Protein AF-A0A6J5GSZ5-F1 (afdb_monomer_lite)

Organism: NCBI:txid1723730

Sequence (211 aa):
MEPKFNPKSIPNRVTAIAVQARMRANSASHYELGLFYQAMLKRRLWSSHRDLAESFGVSRPNVSKAIALARIPSEVVNAIGGAEHISFRVGALLLDAIDQIGEALFIRRAREAVRVGFTAVDDILEFVVFDRIPQHAPNKIQVHLARDKKSLRVDIPDLDDLLPHLPRVEAFISTAFVMFKSALAADIAAAAVKAQRRLGTKTSGQKERTR

Structure (mmCIF, N/CA/C/O backbone):
data_AF-A0A6J5GSZ5-F1
#
_entry.id   AF-A0A6J5GSZ5-F1
#
loop_
_atom_site.group_PDB
_atom_site.id
_atom_site.type_symbol
_atom_site.label_atom_id
_atom_site.label_alt_id
_atom_site.label_comp_id
_atom_site.label_asym_id
_atom_site.label_entity_id
_atom_site.label_seq_id
_atom_site.pdbx_PDB_ins_code
_atom_site.Cartn_x
_atom_site.Cartn_y
_atom_site.Cartn_z
_atom_site.occupancy
_atom_site.B_iso_or_equiv
_atom_site.auth_seq_id
_atom_site.auth_comp_id
_atom_site.auth_asym_id
_atom_site.auth_atom_id
_atom_site.pdbx_PDB_model_num
ATOM 1 N N . MET A 1 1 ? -11.641 0.920 -2.193 1.00 55.78 1 MET A N 1
ATOM 2 C CA . MET A 1 1 ? -12.222 -0.182 -1.400 1.00 55.78 1 MET A CA 1
ATOM 3 C C . MET A 1 1 ? -13.200 0.434 -0.410 1.00 55.78 1 MET A C 1
ATOM 5 O O . MET A 1 1 ? -12.789 1.329 0.321 1.00 55.78 1 MET A O 1
ATOM 9 N N . GLU A 1 2 ? -14.480 0.063 -0.431 1.00 59.03 2 GLU A N 1
ATOM 10 C CA . GLU A 1 2 ? -15.419 0.553 0.589 1.00 59.03 2 GLU A CA 1
ATOM 11 C C . GLU A 1 2 ? -15.191 -0.185 1.918 1.00 59.03 2 GLU A C 1
ATOM 13 O O . GLU A 1 2 ? -14.893 -1.383 1.909 1.00 59.03 2 GLU A O 1
ATOM 18 N N . PRO A 1 3 ? -15.298 0.496 3.073 1.00 67.06 3 PRO A N 1
ATOM 19 C CA . PRO A 1 3 ? -15.153 -0.156 4.366 1.00 67.06 3 PRO A CA 1
ATOM 20 C C . PRO A 1 3 ? -16.223 -1.242 4.542 1.00 67.06 3 PRO A C 1
ATOM 22 O O . PRO A 1 3 ? -17.410 -0.992 4.346 1.00 67.06 3 PRO A O 1
ATOM 25 N N . LYS A 1 4 ? -15.823 -2.435 5.010 1.00 77.31 4 LYS A N 1
ATOM 26 C CA . LYS A 1 4 ? -16.715 -3.581 5.316 1.00 77.31 4 LYS A CA 1
ATOM 27 C C . LYS A 1 4 ? -17.707 -3.327 6.470 1.00 77.31 4 LYS A C 1
ATOM 29 O O . LYS A 1 4 ? -18.312 -4.255 7.007 1.00 77.31 4 LYS A O 1
ATOM 34 N N . PHE A 1 5 ? -17.856 -2.077 6.892 1.00 85.88 5 PHE A N 1
ATOM 35 C CA . PHE A 1 5 ? -18.778 -1.630 7.919 1.00 85.88 5 PHE A CA 1
ATOM 36 C C . PHE A 1 5 ? -19.339 -0.258 7.531 1.00 85.88 5 PHE A C 1
ATOM 38 O O . PHE A 1 5 ? -18.641 0.576 6.959 1.00 85.88 5 PHE A O 1
ATOM 45 N N . ASN A 1 6 ? -20.591 0.003 7.904 1.00 89.50 6 ASN A N 1
ATOM 46 C CA . ASN A 1 6 ? -21.181 1.330 7.794 1.00 89.50 6 ASN A CA 1
ATOM 47 C C . ASN A 1 6 ? -21.062 2.043 9.152 1.00 89.50 6 ASN A C 1
ATOM 49 O O . ASN A 1 6 ? -21.719 1.631 10.110 1.00 89.50 6 ASN A O 1
ATOM 53 N N . PRO A 1 7 ? -20.279 3.132 9.279 1.00 87.50 7 PRO A N 1
ATOM 54 C CA . PRO A 1 7 ? -20.162 3.846 10.545 1.00 87.50 7 PRO A CA 1
ATOM 55 C C . PRO A 1 7 ? -21.509 4.341 11.082 1.00 87.50 7 PRO A C 1
ATOM 57 O O . PRO A 1 7 ? -21.689 4.382 12.293 1.00 87.50 7 PRO A O 1
ATOM 60 N N . LYS A 1 8 ? -22.462 4.715 10.217 1.00 89.12 8 LYS A N 1
ATOM 61 C CA . LYS A 1 8 ? -23.754 5.282 10.640 1.00 89.12 8 LYS A CA 1
ATOM 62 C C . LYS A 1 8 ? -24.670 4.251 11.303 1.00 89.12 8 LYS A C 1
ATOM 64 O O . LYS A 1 8 ? -25.497 4.637 12.120 1.00 89.12 8 LYS A O 1
ATOM 69 N N . SER A 1 9 ? -24.497 2.959 11.016 1.00 90.19 9 SER A N 1
ATOM 70 C CA . SER A 1 9 ? -25.324 1.886 11.588 1.00 90.19 9 SER A CA 1
ATOM 71 C C . SER A 1 9 ? -24.869 1.429 12.981 1.00 90.19 9 SER A C 1
ATOM 73 O O . SER A 1 9 ? -25.388 0.447 13.501 1.00 90.19 9 SER A O 1
ATOM 75 N N . ILE A 1 10 ? -23.875 2.093 13.579 1.00 93.56 10 ILE A N 1
ATOM 76 C CA . ILE A 1 10 ? -23.276 1.704 14.862 1.00 93.56 10 ILE A CA 1
ATOM 77 C C . ILE A 1 10 ? -23.679 2.741 15.924 1.00 93.56 10 ILE A C 1
ATOM 79 O O . ILE A 1 10 ? -22.964 3.720 16.116 1.00 93.56 10 ILE A O 1
ATOM 83 N N . PRO A 1 11 ? -24.828 2.621 16.601 1.00 92.75 11 PRO A N 1
ATOM 84 C CA . PRO A 1 11 ? -25.370 3.708 17.420 1.00 92.75 11 PRO A CA 1
ATOM 85 C C . PRO A 1 11 ? -24.572 3.986 18.702 1.00 92.75 11 PRO A C 1
ATOM 87 O O . PRO A 1 11 ? -24.580 5.113 19.186 1.00 92.75 11 PRO A O 1
ATOM 90 N N . ASN A 1 12 ? -23.880 2.990 19.260 1.00 95.38 12 ASN A N 1
ATOM 91 C CA . ASN A 1 12 ? -23.234 3.095 20.569 1.00 95.38 12 ASN A CA 1
ATOM 92 C C . ASN A 1 12 ? -21.987 2.194 20.689 1.00 95.38 12 ASN A C 1
ATOM 94 O O . ASN A 1 12 ? -21.656 1.431 19.777 1.00 95.38 12 ASN A O 1
ATOM 98 N N . ARG A 1 13 ? -21.293 2.289 21.836 1.00 95.69 13 ARG A N 1
ATOM 99 C CA . ARG A 1 13 ? -20.074 1.513 22.140 1.00 95.69 13 ARG A CA 1
ATOM 100 C C . ARG A 1 13 ? -20.316 -0.001 22.116 1.00 95.69 13 ARG A C 1
ATOM 102 O O . ARG A 1 13 ? -19.484 -0.728 21.589 1.00 95.69 13 ARG A O 1
ATOM 109 N N . VAL A 1 14 ? -21.457 -0.472 22.626 1.00 95.31 14 VAL A N 1
ATOM 110 C CA . VAL A 1 14 ? -21.796 -1.907 22.679 1.00 95.31 14 VAL A CA 1
ATOM 111 C C . VAL A 1 14 ? -21.905 -2.486 21.269 1.00 95.31 14 VAL A C 1
ATOM 113 O O . VAL A 1 14 ? -21.276 -3.498 20.963 1.00 95.31 14 VAL A O 1
ATOM 116 N N . THR A 1 15 ? -22.625 -1.807 20.369 1.00 95.31 15 THR A N 1
ATOM 117 C CA . THR A 1 15 ? -22.717 -2.231 18.965 1.00 95.31 15 THR A CA 1
ATOM 118 C C . THR A 1 15 ? -21.356 -2.188 18.274 1.00 95.31 15 THR A C 1
ATOM 120 O O . THR A 1 15 ? -21.031 -3.090 17.509 1.00 95.31 15 THR A O 1
ATOM 123 N N . ALA A 1 16 ? -20.538 -1.169 18.547 1.00 95.62 16 ALA A N 1
ATOM 124 C CA . ALA A 1 16 ? -19.199 -1.067 17.976 1.00 95.62 16 ALA A CA 1
ATOM 125 C C . ALA A 1 16 ? -18.292 -2.236 18.412 1.00 95.62 16 ALA A C 1
ATOM 127 O O . ALA A 1 16 ? -17.593 -2.800 17.572 1.00 95.62 16 ALA A O 1
ATOM 128 N N . ILE A 1 17 ? -18.348 -2.646 19.684 1.00 95.56 17 ILE A N 1
ATOM 129 C CA . ILE A 1 17 ? -17.632 -3.826 20.203 1.00 95.56 17 ILE A CA 1
ATOM 130 C C . ILE A 1 17 ? -18.063 -5.097 19.461 1.00 95.56 17 ILE A C 1
ATOM 132 O O . ILE A 1 17 ? -17.210 -5.828 18.957 1.00 95.56 17 ILE A O 1
ATOM 136 N N . ALA A 1 18 ? -19.370 -5.319 19.300 1.00 94.94 18 ALA A N 1
ATOM 137 C CA . ALA A 1 18 ? -19.885 -6.478 18.567 1.00 94.94 18 ALA A CA 1
ATOM 138 C C . ALA A 1 18 ? -19.467 -6.480 17.082 1.00 94.94 18 ALA A C 1
ATOM 140 O O . ALA A 1 18 ? -19.075 -7.516 16.540 1.00 94.94 18 ALA A O 1
ATOM 141 N N . VAL A 1 19 ? -19.502 -5.317 16.420 1.00 95.69 19 VAL A N 1
ATOM 142 C CA . VAL A 1 19 ? -19.058 -5.181 15.023 1.00 95.69 19 VAL A CA 1
ATOM 143 C C . VAL A 1 19 ? -17.568 -5.484 14.887 1.00 95.69 19 VAL A C 1
ATOM 145 O O . VAL A 1 19 ? -17.189 -6.218 13.976 1.00 95.69 19 VAL A O 1
ATOM 148 N N . GLN A 1 20 ? -16.728 -4.980 15.792 1.00 95.50 20 GLN A N 1
ATOM 149 C CA . GLN A 1 20 ? -15.290 -5.247 15.755 1.00 95.50 20 GLN A CA 1
ATOM 150 C C . GLN A 1 20 ? -14.981 -6.734 15.954 1.00 95.50 20 GLN A C 1
ATOM 152 O O . GLN A 1 20 ? -14.175 -7.287 15.203 1.00 95.50 20 GLN A O 1
ATOM 157 N N . ALA A 1 21 ? -15.667 -7.400 16.887 1.00 94.69 21 ALA A N 1
ATOM 158 C CA . ALA A 1 21 ? -15.521 -8.839 17.090 1.00 94.69 21 ALA A CA 1
ATOM 159 C C . ALA A 1 21 ? -15.860 -9.621 15.808 1.00 94.69 21 ALA A C 1
ATOM 161 O O . ALA A 1 21 ? -15.091 -10.487 15.388 1.00 94.69 21 ALA A O 1
ATOM 162 N N . ARG A 1 22 ? -16.950 -9.248 15.119 1.00 95.00 22 ARG A N 1
ATOM 163 C CA . ARG A 1 22 ? -17.326 -9.842 13.825 1.00 95.00 22 ARG A CA 1
ATOM 164 C C . ARG A 1 22 ? -16.297 -9.562 12.729 1.00 95.00 22 ARG A C 1
ATOM 166 O O . ARG A 1 22 ? -15.977 -10.459 11.958 1.00 95.00 22 ARG A O 1
ATOM 173 N N . MET A 1 23 ? -15.764 -8.342 12.651 1.00 94.62 23 MET A N 1
ATOM 174 C CA . MET A 1 23 ? -14.707 -8.007 11.690 1.00 94.62 23 MET A CA 1
ATOM 175 C C . MET A 1 23 ? -13.478 -8.897 11.890 1.00 94.62 23 MET A C 1
ATOM 177 O O . MET A 1 23 ? -12.949 -9.428 10.918 1.00 94.62 23 MET A O 1
ATOM 181 N N . ARG A 1 24 ? -13.057 -9.115 13.140 1.00 93.19 24 ARG A N 1
ATOM 182 C CA . ARG A 1 24 ? -11.925 -9.999 13.454 1.00 93.19 24 ARG A CA 1
ATOM 183 C C . ARG A 1 24 ? -12.216 -11.460 13.129 1.00 93.19 24 ARG A C 1
ATOM 185 O O . ARG A 1 24 ? -11.345 -12.120 12.578 1.00 93.19 24 ARG A O 1
ATOM 192 N N . ALA A 1 25 ? -13.425 -11.940 13.423 1.00 94.00 25 ALA A N 1
ATOM 193 C CA . ALA A 1 25 ? -13.857 -13.287 13.047 1.00 94.00 25 ALA A CA 1
ATOM 194 C C . ALA A 1 25 ? -13.848 -13.496 11.521 1.00 94.00 25 ALA A C 1
ATOM 196 O O . ALA A 1 25 ? -13.544 -14.584 11.049 1.00 94.00 25 ALA A O 1
ATOM 197 N N . ASN A 1 26 ? -14.101 -12.432 10.756 1.00 93.31 26 ASN A N 1
ATOM 198 C CA . ASN A 1 26 ? -14.055 -12.429 9.293 1.00 93.31 26 ASN A CA 1
ATOM 199 C C . ASN A 1 26 ? -12.671 -12.054 8.728 1.00 93.31 26 ASN A C 1
ATOM 201 O O . ASN A 1 26 ? -12.584 -11.584 7.592 1.00 93.31 26 ASN A O 1
ATOM 205 N N . SER A 1 27 ? -11.602 -12.205 9.517 1.00 92.25 27 SER A N 1
ATOM 206 C CA . SER A 1 27 ? -10.218 -11.927 9.109 1.00 92.25 27 SER A CA 1
ATOM 207 C C . SER A 1 27 ? -9.998 -10.521 8.537 1.00 92.25 27 SER A C 1
ATOM 209 O O . SER A 1 27 ? -9.250 -10.346 7.576 1.00 92.25 27 SER A O 1
ATOM 211 N N . ALA A 1 28 ? -10.647 -9.504 9.116 1.00 93.44 28 ALA A N 1
ATOM 212 C CA . ALA A 1 28 ? -10.416 -8.121 8.710 1.00 93.44 28 ALA A CA 1
ATOM 213 C C . ALA A 1 28 ? -8.938 -7.739 8.865 1.00 93.44 28 ALA A C 1
ATOM 215 O O . ALA A 1 28 ? -8.308 -8.031 9.889 1.00 93.44 28 ALA A O 1
ATOM 216 N N . SER A 1 29 ? -8.395 -7.052 7.862 1.00 94.94 29 SER A N 1
ATOM 217 C CA . SER A 1 29 ? -6.990 -6.658 7.871 1.00 94.94 29 SER A CA 1
ATOM 218 C C . SER A 1 29 ? -6.715 -5.537 8.882 1.00 94.94 29 SER A C 1
ATOM 220 O O . SER A 1 29 ? -7.616 -4.839 9.360 1.00 94.94 29 SER A O 1
ATOM 222 N N . HIS A 1 30 ? -5.437 -5.313 9.199 1.00 95.44 30 HIS A N 1
ATOM 223 C CA . HIS A 1 30 ? -5.029 -4.221 10.087 1.00 95.44 30 HIS A CA 1
ATOM 224 C C . HIS A 1 30 ? -5.419 -2.841 9.537 1.00 95.44 30 HIS A C 1
ATOM 226 O O . HIS A 1 30 ? -5.756 -1.950 10.317 1.00 95.44 30 HIS A O 1
ATOM 232 N N . TYR A 1 31 ? -5.410 -2.677 8.211 1.00 96.44 31 TYR A N 1
ATOM 233 C CA . TYR A 1 31 ? -5.886 -1.471 7.534 1.00 96.44 31 TYR A CA 1
ATOM 234 C C . TYR A 1 31 ? -7.394 -1.265 7.751 1.00 96.44 31 TYR A C 1
ATOM 236 O O . TYR A 1 31 ? -7.826 -0.183 8.151 1.00 96.44 31 TYR A O 1
ATOM 244 N N . GLU A 1 32 ? -8.195 -2.319 7.577 1.00 96.06 32 GLU A N 1
ATOM 245 C CA . GLU A 1 32 ? -9.652 -2.265 7.757 1.00 96.06 32 GLU A CA 1
ATOM 246 C C . GLU A 1 32 ? -10.046 -1.970 9.210 1.00 96.06 32 GLU A C 1
ATOM 248 O O . GLU A 1 32 ? -10.932 -1.151 9.469 1.00 96.06 32 GLU A O 1
ATOM 253 N N . LEU A 1 33 ? -9.352 -2.586 10.172 1.00 96.25 33 LEU A N 1
ATOM 254 C CA . LEU A 1 33 ? -9.518 -2.271 11.593 1.00 96.25 33 LEU A CA 1
ATOM 255 C C . LEU A 1 33 ? -9.089 -0.829 11.902 1.00 96.25 33 LEU A C 1
ATOM 257 O O . LEU A 1 33 ? -9.719 -0.162 12.719 1.00 96.25 33 LEU A O 1
ATOM 261 N N . GLY A 1 34 ? -8.063 -0.323 11.218 1.00 96.38 34 GLY A N 1
ATOM 262 C CA . GLY A 1 34 ? -7.651 1.076 11.273 1.00 96.38 34 GLY A CA 1
ATOM 263 C C . GLY A 1 34 ? -8.758 2.044 10.870 1.00 96.38 34 GLY A C 1
ATOM 264 O O . GLY A 1 34 ? -9.079 2.958 11.635 1.00 96.38 34 GLY A O 1
ATOM 265 N N . LEU A 1 35 ? -9.373 1.812 9.705 1.00 96.69 35 LEU A N 1
ATOM 266 C CA . LEU A 1 35 ? -10.519 2.590 9.217 1.00 96.69 35 LEU A CA 1
ATOM 267 C C . LEU A 1 35 ? -11.678 2.551 10.218 1.00 96.69 35 LEU A C 1
ATOM 269 O O . LEU A 1 35 ? -12.299 3.579 10.504 1.00 96.69 35 LEU A O 1
ATOM 273 N N . PHE A 1 36 ? -11.937 1.376 10.796 1.00 96.38 36 PHE A N 1
ATOM 274 C CA . PHE A 1 36 ? -12.942 1.198 11.837 1.00 96.38 36 PHE A CA 1
ATOM 275 C C . PHE A 1 36 ? -12.654 2.044 13.081 1.00 96.38 36 PHE A C 1
ATOM 277 O O . PHE A 1 36 ? -13.499 2.849 13.485 1.00 96.38 36 PHE A O 1
ATOM 284 N N . TYR A 1 37 ? -11.458 1.940 13.660 1.00 96.12 37 TYR A N 1
ATOM 285 C CA . TYR A 1 37 ? -11.092 2.715 14.848 1.00 96.12 37 TYR A CA 1
ATOM 286 C C . TYR A 1 37 ? -11.124 4.222 14.585 1.00 96.12 37 TYR A C 1
ATOM 288 O O . TYR A 1 37 ? -11.676 4.976 15.392 1.00 96.12 37 TYR A O 1
ATOM 296 N N . GLN A 1 38 ? -10.604 4.662 13.437 1.00 95.44 38 GLN A N 1
ATOM 297 C CA . GLN A 1 38 ? -10.635 6.065 13.033 1.00 95.44 38 GLN A CA 1
ATOM 298 C C . GLN A 1 38 ? -12.078 6.582 12.934 1.00 95.44 38 GLN A C 1
ATOM 300 O O . GLN A 1 38 ? -12.382 7.660 13.450 1.00 95.44 38 GLN A O 1
ATOM 305 N N . ALA A 1 39 ? -12.989 5.807 12.338 1.00 95.19 39 ALA A N 1
ATOM 306 C CA . ALA A 1 39 ? -14.398 6.177 12.226 1.00 95.19 39 ALA A CA 1
ATOM 307 C C . ALA A 1 39 ? -15.090 6.276 13.595 1.00 95.19 39 ALA A C 1
ATOM 309 O O . ALA A 1 39 ? -15.864 7.210 13.826 1.00 95.19 39 ALA A O 1
ATOM 310 N N . MET A 1 40 ? -14.805 5.354 14.519 1.00 95.56 40 MET A N 1
ATOM 311 C CA . MET A 1 40 ? -15.392 5.375 15.864 1.00 95.56 40 MET A CA 1
ATOM 312 C C . MET A 1 40 ? -14.915 6.579 16.689 1.00 95.56 40 MET A C 1
ATOM 314 O O . MET A 1 40 ? -15.719 7.206 17.387 1.00 95.56 40 MET A O 1
ATOM 318 N N . LEU A 1 41 ? -13.637 6.951 16.559 1.00 94.25 41 LEU A N 1
ATOM 319 C CA . LEU A 1 41 ? -13.079 8.161 17.175 1.00 94.25 41 LEU A CA 1
ATOM 320 C C . LEU A 1 41 ? -13.678 9.432 16.571 1.00 94.25 41 LEU A C 1
ATOM 322 O O . LEU A 1 41 ? -14.067 10.339 17.304 1.00 94.25 41 LEU A O 1
ATOM 326 N N . LYS A 1 42 ? -13.832 9.486 15.242 1.00 94.25 42 LYS A N 1
ATOM 327 C CA . LYS A 1 42 ? -14.435 10.638 14.548 1.00 94.25 42 LYS A CA 1
ATOM 328 C C . LYS A 1 42 ? -15.887 10.873 14.980 1.00 94.25 42 LYS A C 1
ATOM 330 O O . LYS A 1 42 ? -16.337 12.012 15.046 1.00 94.25 42 LYS A O 1
ATOM 335 N N . ARG A 1 43 ? -16.598 9.797 15.332 1.00 93.38 43 ARG A N 1
ATOM 336 C CA . ARG A 1 43 ? -17.960 9.825 15.891 1.00 93.38 43 ARG A CA 1
ATOM 337 C C . ARG A 1 43 ? -18.009 10.075 17.399 1.00 93.38 43 ARG A C 1
ATOM 339 O O . ARG A 1 43 ? -19.099 10.093 17.960 1.00 93.38 43 ARG A O 1
ATOM 346 N N . ARG A 1 44 ? -16.855 10.268 18.048 1.00 93.69 44 ARG A N 1
ATOM 347 C CA . ARG A 1 44 ? -16.716 10.513 19.491 1.00 93.69 44 ARG A CA 1
ATOM 348 C C . ARG A 1 44 ? -17.367 9.437 20.366 1.00 93.69 44 ARG A C 1
ATOM 350 O O . ARG A 1 44 ? -17.731 9.714 21.504 1.00 93.69 44 ARG A O 1
ATOM 357 N N . LEU A 1 45 ? -17.481 8.198 19.868 1.00 93.00 45 LEU A N 1
ATOM 358 C CA . LEU A 1 45 ? -17.926 7.082 20.709 1.00 93.00 45 LEU A CA 1
ATOM 359 C C . LEU A 1 45 ? -16.909 6.812 21.821 1.00 93.00 45 LEU A C 1
ATOM 361 O O . LEU A 1 45 ? -17.304 6.478 22.931 1.00 93.00 45 LEU A O 1
ATOM 365 N N . TRP A 1 46 ? -15.622 7.037 21.549 1.00 95.50 46 TRP A N 1
ATOM 366 C CA . TRP A 1 46 ? -14.536 7.035 22.528 1.00 95.50 46 TRP A CA 1
ATOM 367 C C . TRP A 1 46 ? -13.815 8.377 22.542 1.00 95.50 46 TRP A C 1
ATOM 369 O O . TRP A 1 46 ? -13.727 9.053 21.517 1.00 95.50 46 TRP A O 1
ATOM 379 N N . SER A 1 47 ? -13.296 8.748 23.713 1.00 90.81 47 SER A N 1
ATOM 380 C CA . SER A 1 47 ? -12.640 10.045 23.935 1.00 90.81 47 SER A CA 1
ATOM 381 C C . SER A 1 47 ? -11.169 10.055 23.515 1.00 90.81 47 SER A C 1
ATOM 383 O O . SER A 1 47 ? -10.600 11.109 23.244 1.00 90.81 47 SER A O 1
ATOM 385 N N . SER A 1 48 ? -10.532 8.883 23.476 1.00 91.94 48 SER A N 1
ATOM 386 C CA . SER A 1 48 ? -9.105 8.746 23.200 1.00 91.94 48 SER A CA 1
ATOM 387 C C . SER A 1 48 ? -8.764 7.368 22.641 1.00 91.94 48 SER A C 1
ATOM 389 O O . SER A 1 48 ? -9.513 6.405 22.806 1.00 91.94 48 SER A O 1
ATOM 391 N N . HIS A 1 49 ? -7.575 7.245 22.043 1.00 91.56 49 HIS A N 1
ATOM 392 C CA . HIS A 1 49 ? -7.042 5.950 21.605 1.00 91.56 49 HIS A CA 1
ATOM 393 C C . HIS A 1 49 ? -6.880 4.967 22.776 1.00 91.56 49 HIS A C 1
ATOM 395 O O . HIS A 1 49 ? -6.954 3.762 22.566 1.00 91.56 49 HIS A O 1
ATOM 401 N N . ARG A 1 50 ? -6.644 5.468 24.000 1.00 93.31 50 ARG A N 1
ATOM 402 C CA . ARG A 1 50 ? -6.496 4.638 25.204 1.00 93.31 50 ARG A CA 1
ATOM 403 C C . ARG A 1 50 ? -7.833 4.015 25.609 1.00 93.31 50 ARG A C 1
ATOM 405 O O . ARG A 1 50 ? -7.901 2.800 25.708 1.00 93.31 50 ARG A O 1
ATOM 412 N N . ASP A 1 51 ? -8.863 4.849 25.764 1.00 94.12 51 ASP A N 1
ATOM 413 C CA . ASP A 1 51 ? -10.245 4.436 26.089 1.00 94.12 51 ASP A CA 1
ATOM 414 C C . ASP A 1 51 ? -10.771 3.432 25.045 1.00 94.12 51 ASP A C 1
ATOM 416 O O . ASP A 1 51 ? 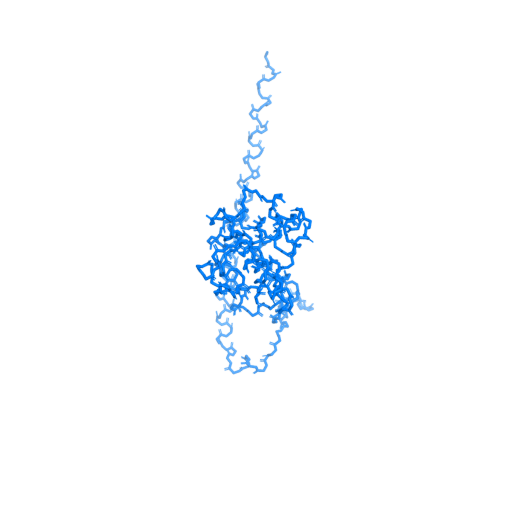-11.351 2.395 25.372 1.00 94.12 51 ASP A O 1
ATOM 420 N N . LEU A 1 52 ? -10.467 3.693 23.768 1.00 94.56 52 LEU A N 1
ATOM 421 C CA . LEU A 1 52 ? -10.793 2.795 22.667 1.00 94.56 52 LEU A CA 1
ATOM 422 C C . LEU A 1 52 ? -10.080 1.438 22.791 1.00 94.56 52 LEU A C 1
ATOM 424 O O . LEU A 1 52 ? -10.721 0.396 22.701 1.00 94.56 52 LEU A O 1
ATOM 428 N N . ALA A 1 53 ? -8.761 1.439 22.996 1.00 95.50 53 ALA A N 1
ATOM 429 C CA . ALA A 1 53 ? -7.963 0.216 23.065 1.00 95.50 53 ALA A CA 1
ATOM 430 C C . ALA A 1 53 ? -8.398 -0.700 24.218 1.00 95.50 53 ALA A C 1
ATOM 432 O O . ALA A 1 53 ? -8.572 -1.902 24.016 1.00 95.50 53 ALA A O 1
ATOM 433 N N . GLU A 1 54 ? -8.634 -0.110 25.390 1.00 95.12 54 GLU A N 1
ATOM 434 C CA . GLU A 1 54 ? -9.124 -0.802 26.582 1.00 95.12 54 GLU A CA 1
ATOM 435 C C . GLU A 1 54 ? -10.491 -1.450 26.330 1.00 95.12 54 GLU A C 1
ATOM 437 O O . GLU A 1 54 ? -10.654 -2.649 26.545 1.00 95.12 54 GLU A O 1
ATOM 442 N N . SER A 1 55 ? -11.433 -0.698 25.751 1.00 93.56 55 SER A N 1
ATOM 443 C CA . SER A 1 55 ? -12.782 -1.198 25.447 1.00 93.56 55 SER A CA 1
ATOM 444 C C . SER A 1 55 ? -12.802 -2.356 24.442 1.00 93.56 55 SER A C 1
ATOM 446 O O . SER A 1 55 ? -13.705 -3.188 24.477 1.00 93.56 55 SER A O 1
ATOM 448 N N . PHE A 1 56 ? -11.828 -2.411 23.530 1.00 93.12 56 PHE A N 1
ATOM 449 C CA . PHE A 1 56 ? -11.708 -3.475 22.527 1.00 93.12 56 PHE A CA 1
ATOM 450 C C . PHE A 1 56 ? -10.770 -4.618 22.950 1.00 93.12 56 PHE A C 1
ATOM 452 O O . PHE A 1 56 ? -10.553 -5.536 22.153 1.00 93.12 56 PHE A O 1
ATOM 459 N N . GLY A 1 57 ? -10.182 -4.569 24.152 1.00 92.69 57 GLY A N 1
ATOM 460 C CA . GLY A 1 57 ? -9.241 -5.589 24.628 1.00 92.69 57 GLY A CA 1
ATOM 461 C C . GLY A 1 57 ? -7.986 -5.714 23.755 1.00 92.69 57 GLY A C 1
ATOM 462 O O . GLY A 1 57 ? -7.461 -6.810 23.557 1.00 92.69 57 GLY A O 1
ATOM 463 N N . VAL A 1 58 ? -7.522 -4.608 23.167 1.00 93.31 58 VAL A N 1
ATOM 464 C CA . VAL A 1 58 ? -6.340 -4.566 22.292 1.00 93.31 58 VAL A CA 1
ATOM 465 C C . VAL A 1 58 ? -5.289 -3.617 22.846 1.00 93.31 58 VAL A C 1
ATOM 467 O O . VAL A 1 58 ? -5.587 -2.671 23.567 1.00 93.31 58 VAL A O 1
ATOM 470 N N . SER A 1 59 ? -4.026 -3.835 22.485 1.00 94.50 59 SER A N 1
ATOM 471 C CA . SER A 1 59 ? -2.960 -2.944 22.931 1.00 94.50 59 SER A CA 1
ATOM 472 C C . SER A 1 59 ? -3.076 -1.567 22.264 1.00 94.50 59 SER A C 1
ATOM 474 O O . SER A 1 59 ? -3.340 -1.442 21.062 1.00 94.50 59 SER A O 1
ATOM 476 N N . ARG A 1 60 ? -2.822 -0.506 23.038 1.00 94.56 60 ARG A N 1
ATOM 477 C CA . ARG A 1 60 ? -2.780 0.872 22.522 1.00 94.56 60 ARG A CA 1
ATOM 478 C C . ARG A 1 60 ? -1.811 1.035 21.335 1.00 94.56 60 ARG A C 1
ATOM 480 O O . ARG A 1 60 ? -2.203 1.690 20.371 1.00 94.56 60 ARG A O 1
ATOM 487 N N . PRO A 1 61 ? -0.592 0.452 21.336 1.00 94.62 61 PRO A N 1
ATOM 488 C CA . PRO A 1 61 ? 0.289 0.506 20.170 1.00 94.62 61 PRO A CA 1
ATOM 489 C C . PRO A 1 61 ? -0.335 -0.101 18.910 1.00 94.62 61 PRO A C 1
ATOM 491 O O . PRO A 1 61 ? -0.177 0.471 17.834 1.00 94.62 61 PRO A O 1
ATOM 494 N N . ASN A 1 62 ? -1.077 -1.208 19.024 1.00 94.12 62 ASN A N 1
ATOM 495 C CA . ASN A 1 62 ? -1.727 -1.833 17.869 1.00 94.12 62 ASN A CA 1
ATOM 496 C C . ASN A 1 62 ? -2.842 -0.953 17.301 1.00 94.12 62 ASN A C 1
ATOM 498 O O . ASN A 1 62 ? -2.922 -0.797 16.085 1.00 94.12 62 ASN A O 1
ATOM 502 N N . VAL A 1 63 ? -3.655 -0.333 18.162 1.00 95.44 63 VAL A N 1
ATOM 503 C CA . VAL A 1 63 ? -4.678 0.639 17.736 1.00 95.44 63 VAL A CA 1
ATOM 504 C C . VAL A 1 63 ? -4.039 1.815 17.010 1.00 95.44 63 VAL A C 1
ATOM 506 O O . VAL A 1 63 ? -4.458 2.151 15.906 1.00 95.44 63 VAL A O 1
ATOM 509 N N . SER A 1 64 ? -2.995 2.413 17.591 1.00 95.12 64 SER A N 1
ATOM 510 C CA . SER A 1 64 ? -2.297 3.540 16.967 1.00 95.12 64 SER A CA 1
ATOM 511 C C . SER A 1 64 ? -1.694 3.168 15.613 1.00 95.12 64 SER A C 1
ATOM 513 O O . SER A 1 64 ? -1.855 3.924 14.658 1.00 95.12 64 SER A O 1
ATOM 515 N N . LYS A 1 65 ? -1.042 2.001 15.501 1.00 96.19 65 LYS A N 1
ATOM 516 C CA . LYS A 1 65 ? -0.491 1.525 14.225 1.00 96.19 65 LYS A CA 1
ATOM 517 C C . LYS A 1 65 ? -1.593 1.283 13.195 1.00 96.19 65 LYS A C 1
ATOM 519 O O . LYS A 1 65 ? -1.461 1.745 12.073 1.00 96.19 65 LYS A O 1
ATOM 524 N N . ALA A 1 66 ? -2.690 0.627 13.571 1.00 96.75 66 ALA A N 1
ATOM 525 C CA . ALA A 1 66 ? -3.816 0.389 12.668 1.00 96.75 66 ALA A CA 1
ATOM 526 C C . ALA A 1 66 ? -4.426 1.708 12.164 1.00 96.75 66 ALA A C 1
ATOM 528 O O . ALA A 1 66 ? -4.634 1.874 10.967 1.00 96.75 66 ALA A O 1
ATOM 529 N N . ILE A 1 67 ? -4.636 2.688 13.049 1.00 96.50 67 ILE A N 1
ATOM 530 C CA . ILE A 1 67 ? -5.116 4.024 12.657 1.00 96.50 67 ILE A CA 1
ATOM 531 C C . ILE A 1 67 ? -4.126 4.718 11.711 1.00 96.50 67 ILE A C 1
ATOM 533 O O . ILE A 1 67 ? -4.557 5.393 10.781 1.00 96.50 67 ILE A O 1
ATOM 537 N N . ALA A 1 68 ? -2.815 4.551 11.906 1.00 96.38 68 ALA A N 1
ATOM 538 C CA . ALA A 1 68 ? -1.829 5.089 10.972 1.00 96.38 68 ALA A CA 1
ATOM 539 C C . ALA A 1 68 ? -1.984 4.470 9.574 1.00 96.38 68 ALA A C 1
ATOM 541 O O . ALA A 1 68 ? -1.983 5.208 8.593 1.00 96.38 68 ALA A O 1
ATOM 542 N N . LEU A 1 69 ? -2.212 3.153 9.481 1.00 96.88 69 LEU A N 1
ATOM 543 C CA . LEU A 1 69 ? -2.468 2.477 8.202 1.00 96.88 69 LEU A CA 1
ATOM 544 C C . LEU A 1 69 ? -3.688 3.046 7.473 1.00 96.88 69 LEU A C 1
ATOM 546 O O . LEU A 1 69 ? -3.666 3.144 6.254 1.00 96.88 69 LEU A O 1
ATOM 550 N N . ALA A 1 70 ? -4.722 3.479 8.197 1.00 95.81 70 ALA A N 1
ATOM 551 C CA . ALA A 1 70 ? -5.919 4.087 7.610 1.00 95.81 70 ALA A CA 1
ATOM 552 C C . ALA A 1 70 ? -5.645 5.396 6.841 1.00 95.81 70 ALA A C 1
ATOM 554 O O . ALA A 1 70 ? -6.518 5.872 6.120 1.00 95.81 70 ALA A O 1
ATOM 555 N N . ARG A 1 71 ? -4.447 5.985 6.982 1.00 94.00 71 ARG A N 1
ATOM 556 C CA . ARG A 1 71 ? -3.997 7.132 6.178 1.00 94.00 71 ARG A CA 1
ATOM 557 C C . ARG A 1 71 ? -3.562 6.737 4.764 1.00 94.00 71 ARG A C 1
ATOM 559 O O . ARG A 1 71 ? -3.408 7.624 3.935 1.00 94.00 71 ARG A O 1
ATOM 566 N N . ILE A 1 72 ? -3.341 5.449 4.491 1.00 93.94 72 ILE A N 1
ATOM 567 C CA . ILE A 1 72 ? -2.934 4.972 3.167 1.00 93.94 72 ILE A CA 1
ATOM 568 C C . ILE A 1 72 ? -4.120 5.144 2.196 1.00 93.94 72 ILE A C 1
ATOM 570 O O . ILE A 1 72 ? -5.204 4.605 2.467 1.00 93.94 72 ILE A O 1
ATOM 574 N N . PRO A 1 73 ? -3.939 5.861 1.069 1.00 92.50 73 PRO A N 1
ATOM 575 C CA . PRO A 1 73 ? -4.993 6.069 0.081 1.00 92.50 73 PRO A CA 1
ATOM 576 C C . PRO A 1 73 ? -5.485 4.752 -0.507 1.00 92.50 73 PRO A C 1
ATOM 578 O O . PRO A 1 73 ? -4.702 3.835 -0.757 1.00 92.50 73 PRO A O 1
ATOM 581 N N . SER A 1 74 ? -6.783 4.664 -0.787 1.00 91.69 74 SER A N 1
ATOM 582 C CA . SER A 1 74 ? -7.404 3.428 -1.278 1.00 91.69 74 SER A CA 1
ATOM 583 C C . SER A 1 74 ? -6.822 2.946 -2.612 1.00 91.69 74 SER A C 1
ATOM 585 O O . SER A 1 74 ? -6.774 1.752 -2.886 1.00 91.69 74 SER A O 1
ATOM 587 N N . GLU A 1 75 ? -6.334 3.875 -3.424 1.00 90.06 75 GLU A N 1
ATOM 588 C CA . GLU A 1 75 ? -5.671 3.644 -4.697 1.00 90.06 75 GLU A CA 1
ATOM 589 C C . GLU A 1 75 ? -4.338 2.929 -4.506 1.00 90.06 75 GLU A C 1
ATOM 591 O O . GLU A 1 75 ? -4.004 2.052 -5.297 1.00 90.06 75 GLU A O 1
ATOM 596 N N . VAL A 1 76 ? -3.610 3.266 -3.438 1.00 89.88 76 VAL A N 1
ATOM 597 C CA . VAL A 1 76 ? -2.382 2.567 -3.051 1.00 89.88 76 VAL A CA 1
ATOM 598 C C . VAL A 1 76 ? -2.717 1.163 -2.574 1.00 89.88 76 VAL A C 1
ATOM 600 O O . VAL A 1 76 ? -2.096 0.215 -3.038 1.00 89.88 76 VAL A O 1
ATOM 603 N N . VAL A 1 77 ? -3.739 1.021 -1.723 1.00 92.31 77 VAL A N 1
ATOM 604 C CA . VAL A 1 77 ? -4.218 -0.288 -1.244 1.00 92.31 77 VAL A CA 1
ATOM 605 C C . VAL A 1 77 ? -4.594 -1.206 -2.408 1.00 92.31 77 VAL A C 1
ATOM 607 O O . VAL A 1 77 ? -4.210 -2.370 -2.430 1.00 92.31 77 VAL A O 1
ATOM 610 N N . ASN A 1 78 ? -5.318 -0.679 -3.394 1.00 89.44 78 ASN A N 1
ATOM 611 C CA . ASN A 1 78 ? -5.690 -1.438 -4.582 1.00 89.44 78 ASN A CA 1
ATOM 612 C C . ASN A 1 78 ? -4.461 -1.789 -5.437 1.00 89.44 78 ASN A C 1
ATOM 614 O O . ASN A 1 78 ? -4.384 -2.898 -5.953 1.00 89.44 78 ASN A O 1
ATOM 618 N N . ALA A 1 79 ? -3.506 -0.864 -5.588 1.00 84.56 79 ALA A N 1
ATOM 619 C CA . ALA A 1 79 ? -2.317 -1.090 -6.407 1.00 84.56 79 ALA A CA 1
ATOM 620 C C . ALA A 1 79 ? -1.409 -2.193 -5.845 1.00 84.56 79 ALA A C 1
ATOM 622 O O . ALA A 1 79 ? -0.813 -2.933 -6.614 1.00 84.56 79 ALA A O 1
ATOM 623 N N . ILE A 1 80 ? -1.339 -2.343 -4.522 1.00 85.69 80 ILE A N 1
ATOM 624 C CA . ILE A 1 80 ? -0.569 -3.419 -3.875 1.00 85.69 80 ILE A CA 1
ATOM 625 C C . ILE A 1 80 ? -1.328 -4.755 -3.790 1.00 85.69 80 ILE A C 1
ATOM 627 O O . ILE A 1 80 ? -0.868 -5.673 -3.116 1.00 85.69 80 ILE A O 1
ATOM 631 N N . GLY A 1 81 ? -2.501 -4.854 -4.421 1.00 87.00 81 GLY A N 1
ATOM 632 C CA . GLY A 1 81 ? -3.290 -6.085 -4.486 1.00 87.00 81 GLY A CA 1
ATOM 633 C C . GLY A 1 81 ? -4.313 -6.276 -3.367 1.00 87.00 81 GLY A C 1
ATOM 634 O O . GLY A 1 81 ? -4.963 -7.311 -3.346 1.00 87.00 81 GLY A O 1
ATOM 635 N N . GLY A 1 82 ? -4.500 -5.309 -2.461 1.00 90.69 82 GLY A N 1
ATOM 636 C CA . GLY A 1 82 ? -5.537 -5.377 -1.427 1.00 90.69 82 GLY A CA 1
ATOM 637 C C . GLY A 1 82 ? -5.063 -5.039 -0.013 1.00 90.69 82 GLY A C 1
ATOM 638 O O . GLY A 1 82 ? -3.874 -4.897 0.283 1.00 90.69 82 GLY A O 1
ATOM 639 N N . ALA A 1 83 ? -6.027 -4.888 0.895 1.00 93.50 83 ALA A N 1
ATOM 640 C CA . ALA A 1 83 ? -5.789 -4.484 2.281 1.00 93.50 83 ALA A CA 1
ATOM 641 C C . ALA A 1 83 ? -5.135 -5.587 3.132 1.00 93.50 83 ALA A C 1
ATOM 643 O O . ALA A 1 83 ? -4.540 -5.294 4.171 1.00 93.50 83 ALA A O 1
ATOM 644 N N . GLU A 1 84 ? -5.259 -6.842 2.718 1.00 91.94 84 GLU A N 1
ATOM 645 C CA . GLU A 1 84 ? -4.650 -8.037 3.300 1.00 91.94 84 GLU A CA 1
ATOM 646 C C . GLU A 1 84 ? -3.120 -8.031 3.190 1.00 91.94 84 GLU A C 1
ATOM 648 O O .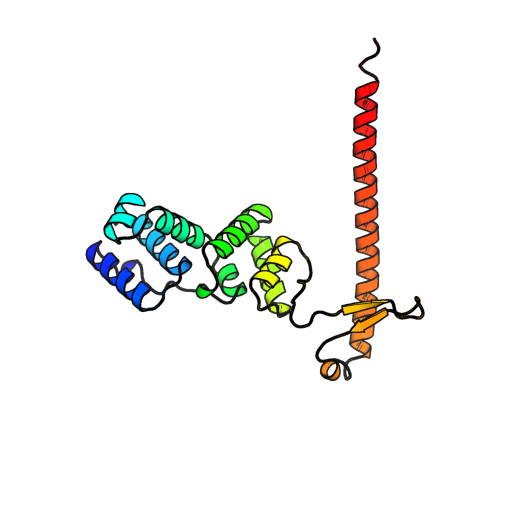 GLU A 1 84 ? -2.438 -8.547 4.076 1.00 91.94 84 GLU A O 1
ATOM 653 N N . HIS A 1 85 ? -2.576 -7.364 2.169 1.00 90.50 85 HIS A N 1
ATOM 654 C CA . HIS A 1 85 ? -1.136 -7.226 1.958 1.00 90.50 85 HIS A CA 1
ATOM 655 C C . HIS A 1 85 ? -0.506 -6.120 2.828 1.00 90.50 85 HIS A C 1
ATOM 657 O O . HIS A 1 85 ? 0.719 -6.014 2.931 1.00 90.50 85 HIS A O 1
ATOM 663 N N . ILE A 1 86 ? -1.321 -5.323 3.532 1.00 93.06 86 ILE A N 1
ATOM 664 C CA . ILE A 1 86 ? -0.862 -4.229 4.399 1.00 93.06 86 ILE A CA 1
ATOM 665 C C . ILE A 1 86 ? -0.606 -4.745 5.816 1.00 93.06 86 ILE A C 1
ATOM 667 O O . ILE A 1 86 ? -1.394 -4.553 6.749 1.00 93.06 86 ILE A O 1
ATOM 671 N N . SER A 1 87 ? 0.548 -5.383 5.998 1.00 92.75 87 SER A N 1
ATOM 672 C CA . SER A 1 87 ? 1.099 -5.615 7.337 1.00 92.75 87 SER A CA 1
ATOM 673 C C . SER A 1 87 ? 1.562 -4.298 7.979 1.00 92.75 87 SER A C 1
ATOM 675 O O . SER A 1 87 ? 1.765 -3.296 7.294 1.00 92.75 87 SER A O 1
ATOM 677 N N . PHE A 1 88 ? 1.810 -4.283 9.294 1.00 93.81 88 PHE A N 1
ATOM 678 C CA . PHE A 1 88 ? 2.375 -3.093 9.950 1.00 93.81 88 PHE A CA 1
ATOM 679 C C . PHE A 1 88 ? 3.730 -2.674 9.372 1.00 93.81 88 PHE A C 1
ATOM 681 O O . PHE A 1 88 ? 4.021 -1.483 9.317 1.00 93.81 88 PHE A O 1
ATOM 688 N N . ARG A 1 89 ? 4.550 -3.641 8.943 1.00 91.81 89 ARG A N 1
ATOM 689 C CA . ARG A 1 89 ? 5.848 -3.371 8.316 1.00 91.81 89 ARG A CA 1
ATOM 690 C C . ARG A 1 89 ? 5.661 -2.731 6.942 1.00 91.81 89 ARG A C 1
ATOM 692 O O . ARG A 1 89 ? 6.219 -1.671 6.696 1.00 91.81 89 ARG A O 1
ATOM 699 N N . VAL A 1 90 ? 4.858 -3.358 6.082 1.00 90.81 90 VAL A N 1
ATOM 700 C CA . VAL A 1 90 ? 4.581 -2.861 4.723 1.00 90.81 90 VAL A CA 1
ATOM 701 C C . VAL A 1 90 ? 3.932 -1.482 4.783 1.00 90.81 90 VAL A C 1
ATOM 703 O O . VAL A 1 90 ? 4.364 -0.561 4.105 1.00 90.81 90 VAL A O 1
ATOM 706 N N . GLY A 1 91 ? 2.937 -1.307 5.647 1.00 93.75 91 GLY A N 1
ATOM 707 C CA . GLY A 1 91 ? 2.250 -0.035 5.793 1.00 93.75 91 GLY A CA 1
ATOM 708 C C . GLY A 1 91 ? 3.134 1.105 6.297 1.00 93.75 91 GLY A C 1
ATOM 709 O O . GLY A 1 91 ? 2.957 2.230 5.846 1.00 93.75 91 GLY A O 1
ATOM 710 N N . ALA A 1 92 ? 4.107 0.828 7.172 1.00 93.00 92 ALA A N 1
ATOM 711 C CA . ALA A 1 92 ? 5.101 1.828 7.561 1.00 93.00 92 ALA A CA 1
ATOM 712 C C . ALA A 1 92 ? 5.952 2.264 6.357 1.00 93.00 92 ALA A C 1
ATOM 714 O O . ALA A 1 92 ? 6.066 3.457 6.108 1.00 93.00 92 ALA A O 1
ATOM 715 N N . LEU A 1 93 ? 6.440 1.311 5.553 1.00 90.25 93 LEU A N 1
ATOM 716 C CA . LEU A 1 93 ? 7.194 1.614 4.330 1.00 90.25 93 LEU A CA 1
ATOM 717 C C . LEU A 1 93 ? 6.369 2.428 3.323 1.00 90.25 93 LEU A C 1
ATOM 719 O O . LEU A 1 93 ? 6.893 3.352 2.709 1.00 90.25 93 LEU A O 1
ATOM 723 N N . LEU A 1 94 ? 5.078 2.112 3.172 1.00 91.88 94 LEU A N 1
ATOM 724 C CA . LEU A 1 94 ? 4.166 2.858 2.300 1.00 91.88 94 LEU A CA 1
ATOM 725 C C . LEU A 1 94 ? 3.970 4.298 2.778 1.00 91.88 94 LEU A C 1
ATOM 727 O O . LEU A 1 94 ? 4.039 5.219 1.971 1.00 91.88 94 LEU A O 1
ATOM 731 N N . LEU A 1 95 ? 3.723 4.495 4.074 1.00 93.69 95 LEU A N 1
ATOM 732 C CA . LEU A 1 95 ? 3.540 5.827 4.648 1.00 93.69 95 LEU A CA 1
ATOM 733 C C . LEU A 1 95 ? 4.819 6.659 4.536 1.00 93.69 95 LEU A C 1
ATOM 735 O O . LEU A 1 95 ? 4.753 7.791 4.068 1.00 93.69 95 LEU A O 1
ATOM 739 N N . ASP A 1 96 ? 5.971 6.076 4.869 1.00 91.75 96 ASP A N 1
ATOM 740 C CA . ASP A 1 96 ? 7.270 6.742 4.746 1.00 91.75 96 ASP A CA 1
ATOM 741 C C . ASP A 1 96 ? 7.553 7.134 3.288 1.00 91.75 96 ASP A C 1
ATOM 743 O O . ASP A 1 96 ? 8.013 8.241 3.012 1.00 91.75 96 ASP A O 1
ATOM 747 N N . ALA A 1 97 ? 7.238 6.254 2.335 1.00 88.38 97 ALA A N 1
ATOM 748 C CA . ALA A 1 97 ? 7.379 6.540 0.914 1.00 88.38 97 ALA A CA 1
ATOM 749 C C . ALA A 1 97 ? 6.456 7.676 0.456 1.00 88.38 97 ALA A C 1
ATOM 751 O O . ALA A 1 97 ? 6.915 8.598 -0.217 1.00 88.38 97 ALA A O 1
ATOM 752 N N . ILE A 1 98 ? 5.174 7.637 0.832 1.00 91.94 98 ILE A N 1
ATOM 753 C CA . ILE A 1 98 ? 4.202 8.696 0.522 1.00 91.94 98 ILE A CA 1
ATOM 754 C C . ILE A 1 98 ? 4.680 10.039 1.084 1.00 91.94 98 ILE A C 1
ATOM 756 O O . ILE A 1 98 ? 4.637 11.040 0.368 1.00 91.94 98 ILE A O 1
ATOM 760 N N . ASP A 1 99 ? 5.180 10.053 2.320 1.00 92.19 99 ASP A N 1
ATOM 761 C CA . ASP A 1 99 ? 5.703 11.258 2.966 1.00 92.19 99 ASP A CA 1
ATOM 762 C C . ASP A 1 99 ? 6.979 11.781 2.259 1.00 92.19 99 ASP A C 1
ATOM 764 O O . ASP A 1 99 ? 7.203 12.991 2.214 1.00 92.19 99 ASP A O 1
ATOM 768 N N . GLN A 1 100 ? 7.794 10.905 1.653 1.00 89.25 100 GLN A N 1
ATOM 769 C CA . GLN A 1 100 ? 9.023 11.279 0.933 1.00 89.25 100 GLN A CA 1
ATOM 770 C C . GLN A 1 100 ? 8.791 11.814 -0.486 1.00 89.25 100 GLN A C 1
ATOM 772 O O . GLN A 1 100 ? 9.385 12.826 -0.862 1.00 89.25 100 GLN A O 1
ATOM 777 N N . ILE A 1 101 ? 7.994 11.116 -1.303 1.00 88.06 101 ILE A N 1
ATOM 778 C CA . ILE A 1 101 ? 7.840 11.431 -2.740 1.00 88.06 101 ILE A CA 1
ATOM 779 C C . ILE A 1 101 ? 6.524 12.145 -3.064 1.00 88.06 101 ILE A C 1
ATOM 781 O O . ILE A 1 101 ? 6.341 12.632 -4.181 1.00 88.06 101 ILE A O 1
ATOM 785 N N . GLY A 1 102 ? 5.615 12.221 -2.093 1.00 90.38 102 GLY A N 1
ATOM 786 C CA . GLY A 1 102 ? 4.281 12.777 -2.243 1.00 90.38 102 GLY A CA 1
ATOM 787 C C . GLY A 1 102 ? 3.265 11.759 -2.763 1.00 90.38 102 GLY A C 1
ATOM 788 O O . GLY A 1 102 ? 3.535 10.944 -3.648 1.00 90.38 102 GLY A O 1
ATOM 789 N N . GLU A 1 103 ? 2.044 11.862 -2.242 1.00 90.31 103 GLU A N 1
ATOM 790 C CA . GLU A 1 103 ? 0.930 10.955 -2.535 1.00 90.31 103 GLU A CA 1
ATOM 791 C C . GLU A 1 103 ? 0.616 10.838 -4.036 1.00 90.31 103 GLU A C 1
ATOM 793 O O . GLU A 1 103 ? 0.499 9.733 -4.566 1.00 90.31 103 GLU A O 1
ATOM 798 N N . ALA A 1 104 ? 0.536 11.964 -4.751 1.00 89.88 104 ALA A N 1
ATOM 799 C CA . ALA A 1 104 ? 0.184 11.971 -6.172 1.00 89.88 104 ALA A CA 1
ATOM 800 C C . ALA A 1 104 ? 1.214 11.224 -7.039 1.00 89.88 104 ALA A C 1
ATOM 802 O O . ALA A 1 104 ? 0.844 10.482 -7.955 1.00 89.88 104 ALA A O 1
ATOM 803 N N . LEU A 1 105 ? 2.507 11.396 -6.743 1.00 88.75 105 LEU A N 1
ATOM 804 C CA . LEU A 1 105 ? 3.580 10.699 -7.449 1.00 88.75 105 LEU A CA 1
ATOM 805 C C . LEU A 1 105 ? 3.587 9.209 -7.099 1.00 88.75 105 LEU A C 1
ATOM 807 O O . LEU A 1 105 ? 3.706 8.379 -8.004 1.00 88.75 105 LEU A O 1
ATOM 811 N N . PHE A 1 106 ? 3.392 8.878 -5.820 1.00 91.19 106 PHE A N 1
ATOM 812 C CA . PHE A 1 106 ? 3.275 7.497 -5.365 1.00 91.19 106 PHE A CA 1
ATOM 813 C C . PHE A 1 106 ? 2.152 6.767 -6.114 1.00 91.19 106 PHE A C 1
ATOM 815 O O . PHE A 1 106 ? 2.393 5.726 -6.722 1.00 91.19 106 PHE A O 1
ATOM 822 N N . ILE A 1 107 ? 0.938 7.331 -6.140 1.00 90.50 107 ILE A N 1
ATOM 823 C CA . ILE A 1 107 ? -0.221 6.728 -6.820 1.00 90.50 107 ILE A CA 1
ATOM 824 C C . ILE A 1 107 ? 0.062 6.533 -8.313 1.00 90.50 107 ILE A C 1
ATOM 826 O O . ILE A 1 107 ? -0.261 5.480 -8.868 1.00 90.50 107 ILE A O 1
ATOM 830 N N . ARG A 1 108 ? 0.681 7.521 -8.973 1.00 90.12 108 ARG A N 1
ATOM 831 C CA . ARG A 1 108 ? 1.039 7.416 -10.394 1.00 90.12 108 ARG A CA 1
ATOM 832 C C . ARG A 1 108 ? 1.983 6.239 -10.647 1.00 90.12 108 ARG A C 1
ATOM 834 O O . ARG A 1 108 ? 1.693 5.422 -11.518 1.00 90.12 108 ARG A O 1
ATOM 841 N N . ARG A 1 109 ? 3.072 6.136 -9.879 1.00 89.44 109 ARG A N 1
ATOM 842 C CA . ARG A 1 109 ? 4.048 5.044 -10.017 1.00 89.44 109 ARG A CA 1
ATOM 843 C C . ARG A 1 109 ? 3.458 3.688 -9.639 1.00 89.44 109 ARG A C 1
ATOM 845 O O . ARG A 1 109 ? 3.751 2.703 -10.300 1.00 89.44 109 ARG A O 1
ATOM 852 N N . ALA A 1 110 ? 2.592 3.627 -8.630 1.00 88.69 110 ALA A N 1
ATOM 853 C CA . ALA A 1 110 ? 1.952 2.379 -8.220 1.00 88.69 110 ALA A CA 1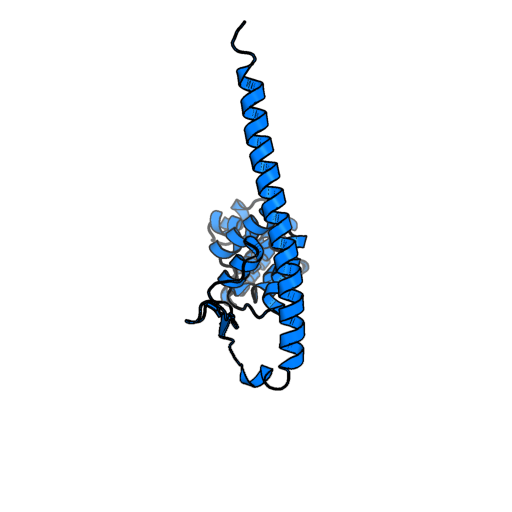
ATOM 854 C C . ALA A 1 110 ? 1.014 1.843 -9.315 1.00 88.69 110 ALA A C 1
ATOM 856 O O . ALA A 1 110 ? 1.022 0.652 -9.613 1.00 88.69 110 ALA A O 1
ATOM 857 N N . ARG A 1 111 ? 0.264 2.725 -9.992 1.00 87.62 111 ARG A N 1
ATOM 858 C CA . ARG A 1 111 ? -0.530 2.347 -11.178 1.00 87.62 111 ARG A CA 1
ATOM 859 C C . ARG A 1 111 ? 0.348 1.856 -12.324 1.00 87.62 111 ARG A C 1
ATOM 861 O O . ARG A 1 111 ? -0.029 0.925 -13.030 1.00 87.62 111 ARG A O 1
ATOM 868 N N . GLU A 1 112 ? 1.503 2.482 -12.520 1.00 86.94 112 GLU A N 1
ATOM 869 C CA . GLU A 1 112 ? 2.458 2.049 -13.533 1.00 86.94 112 GLU A CA 1
ATOM 870 C C . GLU A 1 112 ? 3.059 0.677 -13.213 1.00 86.94 112 GLU A C 1
ATOM 872 O O . GLU A 1 112 ? 3.075 -0.168 -14.101 1.00 86.94 112 GLU A O 1
ATOM 877 N N . ALA A 1 113 ? 3.442 0.415 -11.961 1.00 86.06 113 ALA A N 1
ATOM 878 C CA . ALA A 1 113 ? 3.914 -0.894 -11.509 1.00 86.06 113 ALA A CA 1
ATOM 879 C C . ALA A 1 113 ? 2.910 -2.011 -11.838 1.00 86.06 113 ALA A C 1
ATOM 881 O O . ALA A 1 113 ? 3.274 -3.016 -12.446 1.00 86.06 113 ALA A O 1
ATOM 882 N N . VAL A 1 114 ? 1.629 -1.794 -11.519 1.00 84.12 114 VAL A N 1
ATOM 883 C CA . VAL A 1 114 ? 0.552 -2.747 -11.835 1.00 84.12 114 VAL A CA 1
ATOM 884 C C . VAL A 1 114 ? 0.391 -2.929 -13.344 1.00 84.12 114 VAL A C 1
ATOM 886 O O . VAL A 1 114 ? 0.238 -4.052 -13.812 1.00 84.12 114 VAL A O 1
ATOM 889 N N . ARG A 1 115 ? 0.465 -1.845 -14.128 1.00 83.19 115 ARG A N 1
ATOM 890 C CA . ARG A 1 115 ? 0.378 -1.904 -15.598 1.00 83.19 115 ARG A CA 1
ATOM 891 C C . ARG A 1 115 ? 1.541 -2.680 -16.221 1.00 83.19 115 ARG A C 1
ATOM 893 O O . ARG A 1 115 ? 1.340 -3.355 -17.223 1.00 83.19 115 ARG A O 1
ATOM 900 N N . VAL A 1 116 ? 2.740 -2.552 -15.655 1.00 80.75 116 VAL A N 1
ATOM 901 C CA . VAL A 1 116 ? 3.935 -3.306 -16.072 1.00 80.75 116 VAL A CA 1
ATOM 902 C C . VAL A 1 116 ? 3.836 -4.778 -15.646 1.00 80.75 116 VAL A C 1
ATOM 904 O O . VAL A 1 116 ? 4.503 -5.626 -16.228 1.00 80.75 116 VAL A O 1
ATOM 907 N N . GLY A 1 117 ? 2.953 -5.093 -14.696 1.00 79.50 117 GLY A N 1
ATOM 908 C CA . GLY A 1 117 ? 2.646 -6.453 -14.271 1.00 79.50 117 GLY A CA 1
ATOM 909 C C . GLY A 1 117 ? 3.277 -6.841 -12.939 1.00 79.50 117 GLY A C 1
ATOM 910 O O . GLY A 1 117 ? 3.238 -8.015 -12.592 1.00 79.50 117 GLY A O 1
ATOM 911 N N . PHE A 1 118 ? 3.846 -5.904 -12.173 1.00 83.50 118 PHE A N 1
ATOM 912 C CA . PHE A 1 118 ? 4.398 -6.223 -10.854 1.00 83.50 118 PHE A CA 1
ATOM 913 C C . PHE A 1 118 ? 3.277 -6.623 -9.895 1.00 83.50 118 PHE A C 1
ATOM 915 O O . PHE A 1 118 ? 2.338 -5.862 -9.666 1.00 83.50 118 PHE A O 1
ATOM 922 N N . THR A 1 119 ? 3.390 -7.826 -9.336 1.00 78.00 119 THR A N 1
ATOM 923 C CA . THR A 1 119 ? 2.399 -8.411 -8.422 1.00 78.00 119 THR A CA 1
ATOM 924 C C . THR A 1 119 ? 2.916 -8.529 -6.992 1.00 78.00 119 THR A C 1
ATOM 926 O O . THR A 1 119 ? 2.123 -8.516 -6.053 1.00 78.00 119 THR A O 1
ATOM 929 N N . ALA A 1 120 ? 4.234 -8.622 -6.797 1.00 82.44 120 ALA A N 1
ATOM 930 C CA . ALA A 1 120 ? 4.825 -8.687 -5.469 1.00 82.44 120 ALA A CA 1
ATOM 931 C C . ALA A 1 120 ? 4.894 -7.294 -4.829 1.00 82.44 120 ALA A C 1
ATOM 933 O O . ALA A 1 120 ? 5.331 -6.323 -5.445 1.00 82.44 120 ALA A O 1
ATOM 934 N N . VAL A 1 121 ? 4.514 -7.207 -3.552 1.00 82.81 121 VAL A N 1
ATOM 935 C CA . VAL A 1 121 ? 4.541 -5.952 -2.781 1.00 82.81 121 VAL A CA 1
ATOM 936 C C . VAL A 1 121 ? 5.941 -5.340 -2.756 1.00 82.81 121 VAL A C 1
ATOM 938 O O . VAL A 1 121 ? 6.074 -4.132 -2.927 1.00 82.81 121 VAL A O 1
ATOM 941 N N . ASP A 1 122 ? 6.975 -6.162 -2.574 1.00 83.06 122 ASP A N 1
ATOM 942 C CA . ASP A 1 122 ? 8.363 -5.695 -2.531 1.00 83.06 122 ASP A CA 1
ATOM 943 C C . ASP A 1 122 ? 8.808 -5.114 -3.880 1.00 83.06 122 ASP A C 1
ATOM 945 O O . ASP A 1 122 ? 9.472 -4.081 -3.901 1.00 83.06 122 ASP A O 1
ATOM 949 N N . ASP A 1 123 ? 8.368 -5.702 -4.996 1.00 84.94 123 ASP A N 1
ATOM 950 C CA . ASP A 1 123 ? 8.655 -5.186 -6.336 1.00 84.94 123 ASP A CA 1
ATOM 951 C C . ASP A 1 123 ? 7.935 -3.853 -6.581 1.00 84.94 123 ASP A C 1
ATOM 953 O O . ASP A 1 123 ? 8.523 -2.882 -7.059 1.00 84.94 123 ASP A O 1
ATOM 957 N N . ILE A 1 124 ? 6.662 -3.760 -6.191 1.00 84.25 124 ILE A N 1
ATOM 958 C CA . ILE A 1 124 ? 5.904 -2.509 -6.290 1.00 84.25 124 ILE A CA 1
ATOM 959 C C . ILE A 1 124 ? 6.571 -1.422 -5.437 1.00 84.25 124 ILE A C 1
ATOM 961 O O . ILE A 1 124 ? 6.737 -0.296 -5.904 1.00 84.25 124 ILE A O 1
ATOM 965 N N . LEU A 1 125 ? 6.996 -1.743 -4.213 1.00 83.94 125 LEU A N 1
ATOM 966 C CA . LEU A 1 125 ? 7.716 -0.807 -3.349 1.00 83.94 125 LEU A CA 1
ATOM 967 C C . LEU A 1 125 ? 9.061 -0.392 -3.954 1.00 83.94 125 LEU A C 1
ATOM 969 O O . LEU A 1 125 ? 9.363 0.802 -3.971 1.00 83.94 125 LEU A O 1
ATOM 973 N N . GLU A 1 126 ? 9.848 -1.333 -4.480 1.00 85.69 126 GLU A N 1
ATOM 974 C CA . GLU A 1 126 ? 11.137 -1.031 -5.107 1.00 85.69 126 GLU A CA 1
ATOM 975 C C . GLU A 1 126 ? 10.960 -0.067 -6.290 1.00 85.69 126 GLU A C 1
ATOM 977 O O . GLU A 1 126 ? 11.652 0.954 -6.371 1.00 85.69 126 GLU A O 1
ATOM 982 N N . PHE A 1 127 ? 9.971 -0.326 -7.147 1.00 86.19 127 PHE A N 1
ATOM 983 C CA . PHE A 1 127 ? 9.663 0.532 -8.286 1.00 86.19 127 PHE A CA 1
ATOM 984 C C . PHE A 1 127 ? 9.153 1.911 -7.866 1.00 86.19 127 PHE A C 1
ATOM 986 O O . PHE A 1 127 ? 9.652 2.934 -8.335 1.00 86.19 127 PHE A O 1
ATOM 993 N N . VAL A 1 128 ? 8.177 1.968 -6.9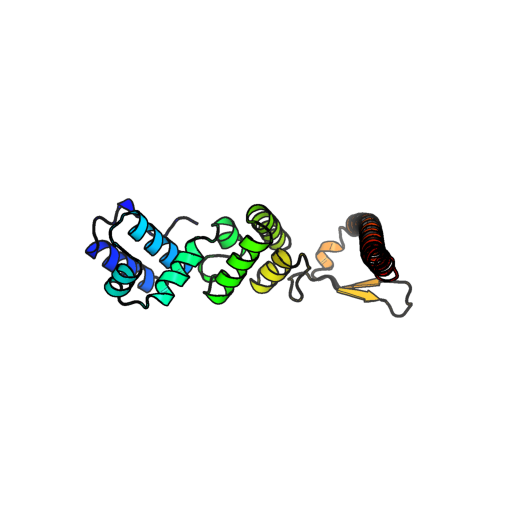61 1.00 85.56 128 VAL A N 1
ATOM 994 C CA . VAL A 1 128 ? 7.528 3.230 -6.587 1.00 85.56 128 VAL A CA 1
ATOM 995 C C . VAL A 1 128 ? 8.482 4.153 -5.830 1.00 85.56 128 VAL A C 1
ATOM 997 O O . VAL A 1 128 ? 8.520 5.360 -6.106 1.00 85.56 128 VAL A O 1
ATOM 1000 N N . VAL A 1 129 ? 9.264 3.594 -4.903 1.00 80.94 129 VAL A N 1
ATOM 1001 C CA . VAL A 1 129 ? 10.162 4.358 -4.029 1.00 80.94 129 VAL A CA 1
ATOM 1002 C C . VAL A 1 129 ? 11.450 4.730 -4.752 1.00 80.94 129 VAL A C 1
ATOM 1004 O O . VAL A 1 129 ? 11.840 5.899 -4.739 1.00 80.94 129 VAL A O 1
ATOM 1007 N N . PHE A 1 130 ? 12.110 3.763 -5.395 1.00 79.06 130 PHE A N 1
ATOM 1008 C CA . PHE A 1 130 ? 13.450 3.970 -5.949 1.00 79.06 130 PHE A CA 1
ATOM 1009 C C . PHE A 1 130 ? 13.468 4.283 -7.441 1.00 79.06 130 PHE A C 1
ATOM 1011 O O . PHE A 1 130 ? 14.536 4.627 -7.947 1.00 79.06 130 PHE A O 1
ATOM 1018 N N . ASP A 1 131 ? 12.321 4.206 -8.125 1.00 78.56 131 ASP A N 1
ATOM 1019 C CA . ASP A 1 131 ? 12.207 4.416 -9.575 1.00 78.56 131 ASP A CA 1
ATOM 1020 C C . ASP A 1 131 ? 13.087 3.436 -10.369 1.00 78.56 131 ASP A C 1
ATOM 1022 O O . ASP A 1 131 ? 13.761 3.798 -11.335 1.00 78.56 131 ASP A O 1
ATOM 1026 N N . ARG A 1 132 ? 13.150 2.183 -9.903 1.00 78.94 132 ARG A N 1
ATOM 1027 C CA . ARG A 1 132 ? 13.989 1.118 -10.471 1.00 78.94 132 ARG A CA 1
ATOM 1028 C C . ARG A 1 132 ? 13.150 -0.097 -10.816 1.00 78.94 132 ARG A C 1
ATOM 1030 O O . ARG A 1 132 ? 12.216 -0.428 -10.099 1.00 78.94 132 ARG A O 1
ATOM 1037 N N . ILE A 1 133 ? 13.516 -0.784 -11.897 1.00 76.00 133 ILE A N 1
ATOM 1038 C CA . ILE A 1 133 ? 12.905 -2.070 -12.242 1.00 76.00 133 ILE A CA 1
ATOM 1039 C C . ILE A 1 133 ? 13.299 -3.086 -11.160 1.00 76.00 133 ILE A C 1
ATOM 1041 O O . ILE A 1 133 ? 14.501 -3.295 -10.961 1.00 76.00 133 ILE A O 1
ATOM 1045 N N . PRO A 1 134 ? 12.324 -3.711 -10.484 1.00 77.19 134 PRO A N 1
ATOM 1046 C CA . PRO A 1 134 ? 12.597 -4.626 -9.391 1.00 77.19 134 PRO A CA 1
ATOM 1047 C C . PRO A 1 134 ? 13.372 -5.864 -9.811 1.00 77.19 134 PRO A C 1
ATOM 1049 O O . PRO A 1 134 ? 13.314 -6.317 -10.961 1.00 77.19 134 PRO A O 1
ATOM 1052 N N . GLN A 1 135 ? 14.096 -6.451 -8.860 1.00 67.12 135 GLN A N 1
ATOM 1053 C CA . GLN A 1 135 ? 14.924 -7.614 -9.171 1.00 67.12 135 GLN A CA 1
ATOM 1054 C C . GLN A 1 135 ? 14.116 -8.865 -9.523 1.00 67.12 135 GLN A C 1
ATOM 1056 O O . GLN A 1 135 ? 14.615 -9.648 -10.338 1.00 67.12 135 GLN A O 1
ATOM 1061 N N . HIS A 1 136 ? 12.918 -9.024 -8.954 1.00 63.38 136 HIS A N 1
ATOM 1062 C CA . HIS A 1 136 ? 12.040 -10.187 -9.127 1.00 63.38 136 HIS A CA 1
ATOM 1063 C C . HIS A 1 136 ? 10.829 -9.898 -10.016 1.00 63.38 136 HIS A C 1
ATOM 1065 O O . HIS A 1 136 ? 9.915 -10.716 -10.084 1.00 63.38 136 HIS A O 1
ATOM 1071 N N . ALA A 1 137 ? 10.859 -8.768 -10.731 1.00 61.72 137 ALA A N 1
ATOM 1072 C CA . ALA A 1 137 ? 9.798 -8.360 -11.630 1.00 61.72 137 ALA A CA 1
ATOM 1073 C C . 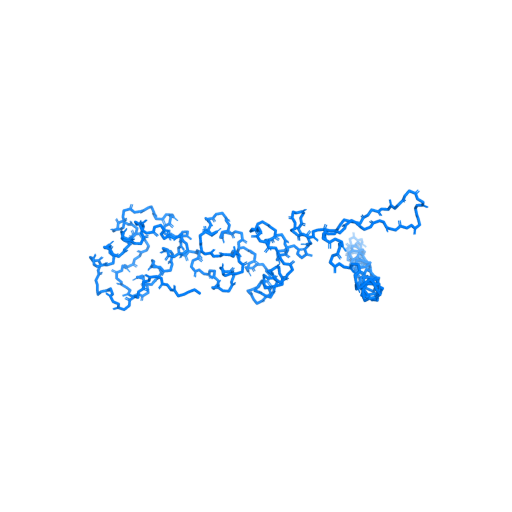ALA A 1 137 ? 9.363 -9.526 -12.541 1.00 61.72 137 ALA A C 1
ATOM 1075 O O . ALA A 1 137 ? 10.209 -10.058 -13.278 1.00 61.72 137 ALA A O 1
ATOM 1076 N N . PRO A 1 138 ? 8.070 -9.914 -12.543 1.00 57.06 138 PRO A N 1
ATOM 1077 C CA . PRO A 1 138 ? 7.555 -10.737 -13.621 1.00 57.06 138 PRO A CA 1
ATOM 1078 C C . PRO A 1 138 ? 7.861 -9.992 -14.915 1.00 57.06 138 PRO A C 1
ATOM 1080 O O . PRO A 1 138 ? 7.724 -8.773 -15.017 1.00 57.06 138 PRO A O 1
ATOM 1083 N N . ASN A 1 139 ? 8.383 -10.726 -15.876 1.00 61.16 139 ASN A N 1
ATOM 1084 C CA . ASN A 1 139 ? 8.826 -10.180 -17.142 1.00 61.16 139 ASN A CA 1
ATOM 1085 C C . ASN A 1 139 ? 10.111 -9.345 -17.145 1.00 61.16 139 ASN A C 1
ATOM 1087 O O . ASN A 1 139 ? 10.343 -8.542 -18.051 1.00 61.16 139 ASN A O 1
ATOM 1091 N N . LYS A 1 140 ? 10.997 -9.570 -16.167 1.00 66.50 140 LYS A N 1
ATOM 1092 C CA . LYS A 1 140 ? 12.325 -8.952 -16.152 1.00 66.50 140 LYS A CA 1
ATOM 1093 C C . LYS A 1 140 ? 13.129 -9.315 -17.401 1.00 66.50 140 LYS A C 1
ATOM 1095 O O . LYS A 1 140 ? 13.622 -10.431 -17.546 1.00 66.50 140 LYS A O 1
ATOM 1100 N N . ILE A 1 141 ? 13.335 -8.309 -18.241 1.00 76.69 141 ILE A N 1
ATOM 1101 C CA . ILE A 1 141 ? 14.271 -8.368 -19.354 1.00 76.69 141 ILE A CA 1
ATOM 1102 C C . ILE A 1 141 ? 15.692 -8.306 -18.795 1.00 76.69 141 ILE A C 1
ATOM 1104 O O . ILE A 1 141 ? 16.063 -7.336 -18.127 1.00 76.69 141 ILE A O 1
ATOM 1108 N N . GLN A 1 142 ? 16.498 -9.328 -19.068 1.00 75.12 142 GLN A N 1
ATOM 1109 C CA . GLN A 1 142 ? 17.919 -9.307 -18.732 1.00 75.12 142 GLN A CA 1
ATOM 1110 C C . GLN A 1 142 ? 18.728 -8.916 -19.958 1.00 75.12 142 GLN A C 1
ATOM 1112 O O . GLN A 1 142 ? 18.549 -9.480 -21.031 1.00 75.12 142 GLN A O 1
ATOM 1117 N N . VAL A 1 143 ? 19.632 -7.954 -19.795 1.00 83.69 143 VAL A N 1
ATOM 1118 C CA . VAL A 1 143 ? 20.530 -7.525 -20.865 1.00 83.69 143 VAL A CA 1
ATOM 1119 C C . VAL A 1 143 ? 21.954 -7.894 -20.486 1.00 83.69 143 VAL A C 1
ATOM 1121 O O . VAL A 1 143 ? 22.479 -7.430 -19.475 1.00 83.69 143 VAL A O 1
ATOM 1124 N N . HIS A 1 144 ? 22.585 -8.708 -21.322 1.00 80.44 144 HIS A N 1
ATOM 1125 C CA . HIS A 1 144 ? 23.960 -9.163 -21.168 1.00 80.44 144 HIS A CA 1
ATOM 1126 C C . HIS A 1 144 ? 24.805 -8.654 -22.329 1.00 80.44 144 HIS A C 1
ATOM 1128 O O . HIS A 1 144 ? 24.350 -8.610 -23.472 1.00 80.44 144 HIS A O 1
ATOM 1134 N N . LEU A 1 145 ? 26.067 -8.322 -22.066 1.00 86.25 145 LEU A N 1
ATOM 1135 C CA . LEU A 1 145 ? 27.025 -8.107 -23.145 1.00 86.25 145 LEU A CA 1
ATOM 1136 C C . LEU A 1 145 ? 27.364 -9.464 -23.773 1.00 86.25 145 LEU A C 1
ATOM 1138 O O . LEU A 1 145 ? 27.817 -10.377 -23.078 1.00 86.25 145 LEU A O 1
ATOM 1142 N N . ALA A 1 146 ? 27.141 -9.608 -25.078 1.00 84.31 146 ALA A N 1
ATOM 1143 C CA . ALA A 1 146 ? 27.496 -10.828 -25.787 1.00 84.31 146 ALA A CA 1
ATOM 1144 C C . ALA A 1 146 ? 29.023 -11.024 -25.805 1.00 84.31 146 ALA A C 1
ATOM 1146 O O . ALA A 1 146 ? 29.806 -10.090 -25.615 1.00 84.31 146 ALA A O 1
ATOM 1147 N N . ARG A 1 147 ? 29.469 -12.263 -26.053 1.00 84.31 147 ARG A N 1
ATOM 1148 C CA . ARG A 1 147 ? 30.904 -12.616 -26.045 1.00 84.31 147 ARG A CA 1
ATOM 1149 C C . ARG A 1 147 ? 31.735 -11.793 -27.036 1.00 84.31 147 ARG A C 1
ATOM 1151 O O . ARG A 1 147 ? 32.919 -11.580 -26.796 1.00 84.31 147 ARG A O 1
ATOM 1158 N N . ASP A 1 148 ? 31.114 -11.323 -28.116 1.00 89.44 148 ASP A N 1
ATOM 1159 C CA . ASP A 1 148 ? 31.730 -10.474 -29.141 1.00 89.44 148 ASP A CA 1
ATOM 1160 C C . ASP A 1 148 ? 32.030 -9.038 -28.665 1.00 89.44 148 ASP A C 1
ATOM 1162 O O . ASP A 1 148 ? 32.737 -8.301 -29.355 1.00 89.44 148 ASP A O 1
ATOM 1166 N N . LYS A 1 149 ? 31.505 -8.644 -27.494 1.00 84.88 149 LYS A N 1
ATOM 1167 C CA . LYS A 1 149 ? 31.559 -7.294 -26.910 1.00 84.88 149 LYS A CA 1
ATOM 1168 C C . LYS A 1 149 ? 30.971 -6.189 -27.797 1.00 84.88 149 LYS A C 1
ATOM 1170 O O . LYS A 1 149 ? 31.221 -5.011 -27.545 1.00 84.88 149 LYS A O 1
ATOM 1175 N N . LYS A 1 150 ? 30.211 -6.552 -28.828 1.00 86.69 150 LYS A N 1
ATOM 1176 C CA . LYS A 1 150 ? 29.601 -5.632 -29.801 1.00 86.69 150 LYS A CA 1
ATOM 1177 C C . LYS A 1 150 ? 28.082 -5.737 -29.818 1.00 86.69 150 LYS A C 1
ATOM 1179 O O . LYS A 1 150 ? 27.424 -4.777 -30.208 1.00 86.69 150 LYS A O 1
ATOM 1184 N N . SER A 1 151 ? 27.545 -6.860 -29.357 1.00 85.94 151 SER A N 1
ATOM 1185 C CA . SER A 1 151 ? 26.114 -7.135 -29.333 1.00 85.94 151 SER A CA 1
ATOM 1186 C C . SER A 1 151 ? 25.601 -7.226 -27.897 1.00 85.94 151 SER A C 1
ATOM 1188 O O . SER A 1 151 ? 26.318 -7.639 -26.982 1.00 85.94 151 SER A O 1
ATOM 1190 N N . LEU A 1 152 ? 24.339 -6.854 -27.689 1.00 86.06 152 LEU A N 1
ATOM 1191 C CA . LEU A 1 152 ? 23.630 -7.088 -26.434 1.00 86.06 152 LEU A CA 1
ATOM 1192 C C . LEU A 1 152 ? 22.715 -8.298 -26.614 1.00 86.06 152 LEU A C 1
ATOM 1194 O O . LEU A 1 152 ? 21.923 -8.342 -27.552 1.00 86.06 152 LEU A O 1
ATOM 1198 N N . ARG A 1 153 ? 22.827 -9.280 -25.719 1.00 85.31 153 ARG A N 1
ATOM 1199 C CA . ARG A 1 153 ? 21.857 -10.368 -25.601 1.00 85.31 153 ARG A CA 1
ATOM 1200 C C . ARG A 1 153 ? 20.764 -9.916 -24.653 1.00 85.31 153 ARG A C 1
ATOM 1202 O O . ARG A 1 153 ? 21.056 -9.484 -23.544 1.00 85.31 153 ARG A O 1
ATOM 1209 N N . VAL A 1 154 ? 19.526 -10.039 -25.099 1.00 84.44 154 VAL A N 1
ATOM 1210 C CA . VAL A 1 154 ? 18.353 -9.668 -24.324 1.00 84.44 154 VAL A CA 1
ATOM 1211 C C . VAL A 1 154 ? 17.569 -10.946 -24.052 1.00 84.44 154 VAL A C 1
ATOM 1213 O O . VAL A 1 154 ? 17.033 -11.537 -24.984 1.00 84.44 154 VAL A O 1
ATOM 1216 N N . ASP A 1 155 ? 17.548 -11.402 -22.803 1.00 79.38 155 ASP A N 1
ATOM 1217 C CA . ASP A 1 155 ? 16.695 -12.513 -22.387 1.00 79.38 155 ASP A CA 1
ATOM 1218 C C . ASP A 1 155 ? 15.349 -11.926 -21.950 1.00 79.38 155 ASP A C 1
ATOM 1220 O O . ASP A 1 155 ? 15.273 -11.135 -21.005 1.00 79.38 155 ASP A O 1
ATOM 1224 N N . ILE A 1 156 ? 14.301 -12.280 -22.692 1.00 79.69 156 ILE A N 1
ATOM 1225 C CA . ILE A 1 156 ? 12.929 -11.815 -22.495 1.00 79.69 156 ILE A CA 1
ATOM 1226 C C . ILE A 1 156 ? 12.075 -13.058 -22.221 1.00 79.69 156 ILE A C 1
ATOM 1228 O O . ILE A 1 156 ? 12.214 -14.047 -22.946 1.00 79.69 156 ILE A O 1
ATOM 1232 N N . PRO A 1 157 ? 11.222 -13.049 -21.192 1.00 69.69 157 PRO A N 1
ATOM 1233 C CA . PRO A 1 157 ? 10.222 -14.096 -21.010 1.00 69.69 157 PRO A CA 1
ATOM 1234 C C . PRO A 1 157 ? 9.130 -13.993 -22.076 1.00 69.69 157 PRO A C 1
ATOM 1236 O O . PRO A 1 157 ? 8.887 -12.918 -22.616 1.00 69.69 157 PRO A O 1
ATOM 1239 N N . ASP A 1 158 ? 8.503 -15.125 -22.391 1.00 74.94 158 ASP A N 1
ATOM 1240 C CA . ASP A 1 158 ? 7.422 -15.217 -23.379 1.00 74.94 158 ASP A CA 1
ATOM 1241 C C . ASP A 1 158 ? 7.818 -14.677 -24.772 1.00 74.94 158 ASP A C 1
ATOM 1243 O O . ASP A 1 158 ? 7.049 -14.004 -25.455 1.00 74.94 158 ASP A O 1
ATOM 1247 N N . LEU A 1 159 ? 9.052 -14.975 -25.214 1.00 81.38 159 LEU A N 1
ATOM 1248 C CA . LEU A 1 159 ? 9.588 -14.551 -26.518 1.00 81.38 159 LEU A CA 1
ATOM 1249 C C . LEU A 1 159 ? 8.648 -14.896 -27.683 1.00 81.38 159 LEU A C 1
ATOM 1251 O O . LEU A 1 159 ? 8.544 -14.115 -28.630 1.00 81.38 159 LEU A O 1
ATOM 1255 N N . ASP A 1 160 ? 7.966 -16.037 -27.600 1.00 83.88 160 ASP A N 1
ATOM 1256 C CA . ASP A 1 160 ? 7.070 -16.538 -28.642 1.00 83.88 160 ASP A CA 1
ATOM 1257 C C . ASP A 1 160 ? 5.933 -15.555 -28.962 1.00 83.88 160 ASP A C 1
ATOM 1259 O O . ASP A 1 160 ? 5.582 -15.390 -30.132 1.00 83.88 160 ASP A O 1
ATOM 1263 N N . ASP A 1 161 ? 5.443 -14.807 -27.968 1.00 82.56 161 ASP A N 1
ATOM 1264 C CA . ASP A 1 161 ? 4.396 -13.792 -28.147 1.00 82.56 161 ASP A CA 1
ATOM 1265 C C . ASP A 1 161 ? 4.914 -12.535 -28.869 1.00 82.56 161 ASP A C 1
ATOM 1267 O O . ASP A 1 161 ? 4.152 -11.777 -29.479 1.00 82.56 161 ASP A O 1
ATOM 1271 N N . LEU A 1 162 ? 6.229 -12.301 -28.824 1.00 82.38 162 LEU A N 1
ATOM 1272 C CA . LEU A 1 162 ? 6.884 -11.145 -29.439 1.00 82.38 162 LEU A CA 1
ATOM 1273 C C . LEU A 1 162 ? 7.382 -11.425 -30.858 1.00 82.38 162 LEU A C 1
ATOM 1275 O O . LEU A 1 162 ? 7.538 -10.475 -31.634 1.00 82.38 162 LEU A O 1
ATOM 1279 N N . LEU A 1 163 ? 7.602 -12.695 -31.223 1.00 85.94 163 LEU A N 1
ATOM 1280 C CA . LEU A 1 163 ? 8.073 -13.087 -32.558 1.00 85.94 163 LEU A CA 1
ATOM 1281 C C . LEU A 1 163 ? 7.221 -12.498 -33.702 1.00 85.94 163 LEU A C 1
ATOM 1283 O O . LEU A 1 163 ? 7.805 -11.949 -34.643 1.00 85.94 163 LEU A O 1
ATOM 1287 N N . PRO A 1 164 ? 5.871 -12.493 -33.638 1.00 94.94 164 PRO A N 1
ATOM 1288 C CA . PRO A 1 164 ? 5.037 -11.903 -34.690 1.00 94.94 164 PRO A CA 1
ATOM 1289 C C . PRO A 1 164 ? 5.165 -10.376 -34.813 1.00 94.94 164 PRO A C 1
ATOM 1291 O O . PRO A 1 164 ? 4.715 -9.783 -35.794 1.00 94.94 164 PRO A O 1
ATOM 1294 N N . HIS A 1 165 ? 5.750 -9.716 -33.812 1.00 93.25 165 HIS A N 1
ATOM 1295 C CA . HIS A 1 165 ? 5.820 -8.261 -33.698 1.00 93.25 165 HIS A CA 1
ATOM 1296 C C . HIS A 1 165 ? 7.256 -7.720 -33.697 1.00 93.25 165 HIS A C 1
ATOM 1298 O O . HIS A 1 165 ? 7.458 -6.542 -33.387 1.00 93.25 165 HIS A O 1
ATOM 1304 N N . LEU A 1 166 ? 8.244 -8.531 -34.096 1.00 89.25 166 LEU A N 1
ATOM 1305 C CA . LEU A 1 166 ? 9.669 -8.172 -34.086 1.00 89.25 166 LEU A CA 1
ATOM 1306 C C . LEU A 1 166 ? 9.992 -6.789 -34.686 1.00 89.25 166 LEU A C 1
ATOM 1308 O O . LEU A 1 166 ? 10.682 -6.025 -34.010 1.00 89.25 166 LEU A O 1
ATOM 1312 N N . PRO A 1 167 ? 9.460 -6.382 -35.858 1.00 92.19 167 PRO A N 1
ATOM 1313 C CA . PRO A 1 167 ? 9.763 -5.056 -36.412 1.00 92.19 167 PRO A CA 1
ATOM 1314 C C . PRO A 1 167 ? 9.300 -3.904 -35.508 1.00 92.19 167 PRO A C 1
ATOM 1316 O O . PRO A 1 167 ? 9.941 -2.858 -35.410 1.00 92.19 167 PRO A O 1
ATOM 1319 N N . ARG A 1 168 ? 8.176 -4.092 -34.807 1.00 90.69 168 ARG A N 1
ATOM 1320 C CA . ARG A 1 168 ? 7.642 -3.098 -33.870 1.00 90.69 168 ARG A CA 1
ATOM 1321 C C . ARG A 1 168 ? 8.477 -3.041 -32.593 1.00 90.69 168 ARG A C 1
ATOM 1323 O O . ARG A 1 168 ? 8.694 -1.950 -32.066 1.00 90.69 168 ARG A O 1
ATOM 1330 N N . VAL A 1 169 ? 8.957 -4.192 -32.122 1.00 87.94 169 VAL A N 1
ATOM 1331 C CA . VAL A 1 169 ? 9.893 -4.282 -30.993 1.00 87.94 169 VAL A CA 1
ATOM 1332 C C . VAL A 1 169 ? 11.207 -3.576 -31.336 1.00 87.94 169 VAL A C 1
ATOM 1334 O O . VAL A 1 169 ? 11.683 -2.767 -30.543 1.00 87.94 169 VAL A O 1
ATOM 1337 N N . GLU A 1 170 ? 11.752 -3.787 -32.534 1.00 90.06 170 GLU A N 1
ATOM 1338 C CA . GLU A 1 170 ? 12.975 -3.122 -33.001 1.00 90.06 170 GLU A CA 1
ATOM 1339 C C . GLU A 1 170 ? 12.829 -1.592 -33.041 1.00 90.06 170 GLU A C 1
ATOM 1341 O O . GLU A 1 170 ? 13.675 -0.863 -32.510 1.00 90.06 170 GLU A O 1
ATOM 1346 N N . ALA A 1 171 ? 11.725 -1.088 -33.602 1.00 90.38 171 ALA A N 1
ATOM 1347 C CA . ALA A 1 171 ? 11.440 0.346 -33.640 1.00 90.38 171 ALA A CA 1
ATOM 1348 C C . ALA A 1 171 ? 11.301 0.950 -32.228 1.00 90.38 171 ALA A C 1
ATOM 1350 O O . ALA A 1 171 ? 11.823 2.038 -31.947 1.00 90.38 171 ALA A O 1
ATOM 1351 N N . PHE A 1 172 ? 10.632 0.228 -31.323 1.00 90.56 172 PHE A N 1
ATOM 1352 C CA . PHE A 1 172 ? 10.490 0.630 -29.927 1.00 90.56 172 PHE A CA 1
ATOM 1353 C C . PHE A 1 172 ? 11.847 0.695 -29.215 1.00 90.56 172 PHE A C 1
ATOM 1355 O O . PHE A 1 172 ? 12.175 1.726 -28.625 1.00 90.56 172 PHE A O 1
ATOM 1362 N N . ILE A 1 173 ? 12.662 -0.360 -29.318 1.00 89.75 173 ILE A N 1
ATOM 1363 C CA . ILE A 1 173 ? 13.997 -0.430 -28.705 1.00 89.75 173 ILE A CA 1
ATOM 1364 C C . ILE A 1 173 ? 14.897 0.688 -29.242 1.00 89.75 173 ILE A C 1
ATOM 1366 O O . ILE A 1 173 ? 15.573 1.364 -28.466 1.00 89.75 173 ILE A O 1
ATOM 1370 N N . SER A 1 174 ? 14.867 0.937 -30.551 1.00 91.94 174 SER A N 1
ATOM 1371 C CA . SER A 1 174 ? 15.647 2.010 -31.178 1.00 91.94 174 SER A CA 1
ATOM 1372 C C . SER A 1 174 ? 15.284 3.382 -30.605 1.00 91.94 174 SER A C 1
ATOM 1374 O O . SER A 1 174 ? 16.164 4.159 -30.232 1.00 91.94 174 SER A O 1
ATOM 1376 N N . THR A 1 175 ? 13.985 3.654 -30.457 1.00 91.38 175 THR A N 1
ATOM 1377 C CA . THR A 1 175 ? 13.485 4.901 -29.857 1.00 91.38 175 THR A CA 1
ATOM 1378 C C . THR A 1 175 ? 13.893 5.010 -28.388 1.00 91.38 175 THR A C 1
ATOM 1380 O O . THR A 1 175 ? 14.404 6.047 -27.958 1.00 91.38 175 THR A O 1
ATOM 1383 N N . ALA A 1 176 ? 13.741 3.925 -27.624 1.00 87.19 176 ALA A N 1
ATOM 1384 C CA . ALA A 1 176 ? 14.134 3.870 -26.221 1.00 87.19 176 ALA A CA 1
ATOM 1385 C C . ALA A 1 176 ? 15.636 4.145 -26.035 1.00 87.19 176 ALA A C 1
ATOM 1387 O O . ALA A 1 176 ? 16.008 4.898 -25.137 1.00 87.19 176 ALA A O 1
ATOM 1388 N N . PHE A 1 177 ? 1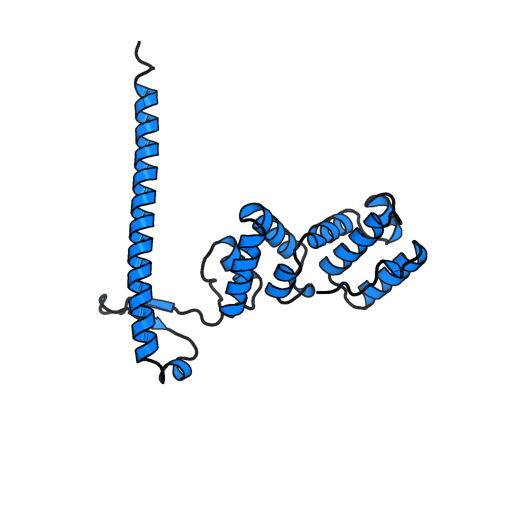6.504 3.624 -26.912 1.00 90.19 177 PHE A N 1
ATOM 1389 C CA . PHE A 1 177 ? 17.940 3.914 -26.868 1.00 90.19 177 PHE A CA 1
ATOM 1390 C C . PHE A 1 177 ? 18.264 5.384 -27.125 1.00 90.19 177 PHE A C 1
ATOM 1392 O O . PHE A 1 177 ? 19.166 5.924 -26.479 1.00 90.19 177 PHE A O 1
ATOM 1399 N N . VAL A 1 178 ? 17.555 6.040 -28.046 1.00 91.38 178 VAL A N 1
ATOM 1400 C CA . VAL A 1 178 ? 17.722 7.482 -28.280 1.00 91.38 178 VAL A CA 1
ATOM 1401 C C . VAL A 1 178 ? 17.353 8.257 -27.017 1.00 91.38 178 VAL A C 1
ATOM 1403 O O . VAL A 1 178 ? 18.170 9.033 -26.520 1.00 91.38 178 VAL A O 1
ATOM 1406 N N . MET A 1 179 ? 16.177 7.984 -26.445 1.00 84.00 179 MET A N 1
ATOM 1407 C CA . MET A 1 179 ? 15.716 8.646 -25.219 1.00 84.00 179 MET A CA 1
ATOM 1408 C C . MET A 1 179 ? 16.659 8.390 -24.035 1.00 84.00 179 MET A C 1
ATOM 1410 O O . MET A 1 179 ? 17.004 9.322 -23.310 1.00 84.00 179 MET A O 1
ATOM 1414 N N . PHE A 1 180 ? 17.132 7.152 -23.868 1.00 85.56 180 PHE A N 1
ATOM 1415 C CA . PHE A 1 180 ? 18.072 6.778 -22.813 1.00 85.56 180 PHE A CA 1
ATOM 1416 C C . PHE A 1 180 ? 19.410 7.509 -22.946 1.00 85.56 180 PHE A C 1
ATOM 1418 O O . PHE A 1 180 ? 19.911 8.049 -21.962 1.00 85.56 180 PHE A O 1
ATOM 1425 N N . LYS A 1 181 ? 19.981 7.586 -24.157 1.00 89.38 181 LYS A N 1
ATOM 1426 C CA . LYS A 1 181 ? 21.225 8.338 -24.396 1.00 89.38 181 LYS A CA 1
ATOM 1427 C C . LYS A 1 181 ? 21.061 9.816 -24.046 1.00 89.38 181 LYS A C 1
ATOM 1429 O O . LYS A 1 181 ? 21.954 10.391 -23.426 1.00 89.38 181 LYS A O 1
ATOM 1434 N N . SER A 1 182 ? 19.927 10.418 -24.406 1.00 85.00 182 SER A N 1
ATOM 1435 C CA . SER A 1 182 ? 19.618 11.806 -24.052 1.00 85.00 182 SER A CA 1
ATOM 1436 C C . SER A 1 182 ? 19.497 12.006 -22.539 1.00 85.00 182 SER A C 1
ATOM 1438 O O . SER A 1 182 ? 20.080 12.952 -22.010 1.00 85.00 182 SER A O 1
ATOM 1440 N N . ALA A 1 183 ? 18.802 11.108 -21.836 1.00 80.19 183 ALA A N 1
ATOM 1441 C CA . ALA A 1 183 ? 18.674 11.154 -20.378 1.00 80.19 183 ALA A CA 1
ATOM 1442 C C . ALA A 1 183 ? 20.035 10.992 -19.678 1.00 80.19 183 ALA A C 1
ATOM 1444 O O . ALA A 1 183 ? 20.396 11.807 -18.832 1.00 80.19 183 ALA A O 1
ATOM 1445 N N . LEU A 1 184 ? 20.843 10.017 -20.106 1.00 84.75 184 LEU A N 1
ATOM 1446 C CA . LEU A 1 184 ? 22.182 9.784 -19.564 1.00 84.75 184 LEU A CA 1
ATOM 1447 C C . LEU A 1 184 ? 23.092 11.009 -19.739 1.00 84.75 184 LEU A C 1
ATOM 1449 O O . LEU A 1 184 ? 23.828 11.377 -18.824 1.00 84.75 184 LEU A O 1
ATOM 1453 N N . ALA A 1 185 ? 23.032 11.666 -20.901 1.00 85.88 185 ALA A N 1
ATOM 1454 C CA . ALA A 1 185 ? 23.796 12.885 -21.148 1.00 85.88 185 ALA A CA 1
ATOM 1455 C C . ALA A 1 185 ? 23.368 14.030 -20.211 1.00 85.88 185 ALA A C 1
ATOM 1457 O O . ALA A 1 185 ? 24.224 14.744 -19.681 1.00 85.88 185 ALA A O 1
ATOM 1458 N N . ALA A 1 186 ? 22.061 14.178 -19.971 1.00 80.19 186 ALA A N 1
ATOM 1459 C CA . ALA A 1 186 ? 21.524 15.172 -19.045 1.00 80.19 186 ALA A CA 1
ATOM 1460 C C . ALA A 1 186 ? 21.965 14.907 -17.594 1.00 80.19 186 ALA A C 1
ATOM 1462 O O . ALA A 1 186 ? 22.394 15.837 -16.907 1.00 80.19 186 ALA A O 1
ATOM 1463 N N . ASP A 1 187 ? 21.943 13.648 -17.151 1.00 80.81 187 ASP A N 1
ATOM 1464 C CA . ASP A 1 187 ? 22.371 13.255 -15.804 1.00 80.81 187 ASP A CA 1
ATOM 1465 C C . ASP A 1 187 ? 23.868 13.499 -15.580 1.00 80.81 187 ASP A C 1
ATOM 1467 O O . ASP A 1 187 ? 24.269 14.043 -14.545 1.00 80.81 187 ASP A O 1
ATOM 1471 N N . ILE A 1 188 ? 24.704 13.161 -16.568 1.00 86.06 188 ILE A N 1
ATOM 1472 C CA . ILE A 1 188 ? 26.148 13.434 -16.528 1.00 86.06 188 ILE A CA 1
ATOM 1473 C C . ILE A 1 188 ? 26.401 14.944 -16.443 1.00 86.06 188 ILE A C 1
ATOM 1475 O O . ILE A 1 188 ? 27.205 15.391 -15.618 1.00 86.06 188 ILE A O 1
ATOM 1479 N N . ALA A 1 189 ? 25.691 15.745 -17.242 1.00 80.81 189 ALA A N 1
ATOM 1480 C CA . ALA A 1 189 ? 25.808 17.200 -17.207 1.00 80.81 189 ALA A CA 1
ATOM 1481 C C . ALA A 1 189 ? 25.382 17.775 -15.843 1.00 80.81 189 ALA A C 1
ATOM 1483 O O . ALA A 1 189 ? 26.100 18.591 -15.256 1.00 80.81 189 ALA A O 1
ATOM 1484 N N . ALA A 1 190 ? 24.264 17.306 -15.284 1.00 77.38 190 ALA A N 1
ATOM 1485 C CA . ALA A 1 190 ? 23.789 17.719 -13.966 1.00 77.38 190 ALA A CA 1
ATOM 1486 C C . ALA A 1 190 ? 24.781 17.347 -12.847 1.00 77.38 190 ALA A C 1
ATOM 1488 O O . ALA A 1 190 ? 25.047 18.156 -11.947 1.00 77.38 190 ALA A O 1
ATOM 1489 N N . ALA A 1 191 ? 25.379 16.154 -12.914 1.00 78.25 191 ALA A N 1
ATOM 1490 C CA . ALA A 1 191 ? 26.404 15.708 -11.974 1.00 78.25 191 ALA A CA 1
ATOM 1491 C C . ALA A 1 191 ? 27.678 16.568 -12.055 1.00 78.25 191 ALA A C 1
ATOM 1493 O O . ALA A 1 191 ? 28.213 16.965 -11.013 1.00 78.25 191 ALA A O 1
ATOM 1494 N N . ALA A 1 192 ? 28.123 16.924 -13.265 1.00 79.94 192 ALA A N 1
ATOM 1495 C CA . ALA A 1 192 ? 29.279 17.796 -13.483 1.00 79.94 192 ALA A CA 1
ATOM 1496 C C . ALA A 1 192 ? 29.053 19.210 -12.920 1.00 79.94 192 ALA A C 1
ATOM 1498 O O . ALA A 1 192 ? 29.899 19.728 -12.185 1.00 79.94 192 ALA A O 1
ATOM 1499 N N . VAL A 1 193 ? 27.877 19.803 -13.161 1.00 80.50 193 VAL A N 1
ATOM 1500 C CA . VAL A 1 193 ? 27.499 21.116 -12.603 1.00 80.50 193 VAL A CA 1
ATOM 1501 C C . VAL A 1 193 ? 27.456 21.073 -11.071 1.00 80.50 193 VAL A C 1
ATOM 1503 O O . VAL A 1 193 ? 27.941 21.988 -10.397 1.00 80.50 193 VAL A O 1
ATOM 1506 N N . LYS A 1 194 ? 26.927 19.992 -10.484 1.00 78.44 194 LYS A N 1
ATOM 1507 C CA . LYS A 1 194 ? 26.895 19.800 -9.024 1.00 78.44 194 LYS A CA 1
ATOM 1508 C C . LYS A 1 194 ? 28.302 19.647 -8.432 1.00 78.44 194 LYS A C 1
ATOM 1510 O O . LYS A 1 194 ? 28.563 20.179 -7.350 1.00 78.44 194 LYS A O 1
ATOM 1515 N N . ALA A 1 195 ? 29.209 18.963 -9.129 1.00 73.38 195 ALA A N 1
ATOM 1516 C CA . ALA A 1 195 ? 30.610 18.832 -8.729 1.00 73.38 195 ALA A CA 1
ATOM 1517 C C . ALA A 1 195 ? 31.355 20.178 -8.795 1.00 73.38 195 ALA A C 1
ATOM 1519 O O . ALA A 1 195 ? 32.036 20.546 -7.836 1.00 73.38 195 ALA A O 1
ATOM 1520 N N . GLN A 1 196 ? 31.153 20.959 -9.861 1.00 75.38 196 GLN A N 1
ATOM 1521 C CA . GLN A 1 196 ? 31.730 22.301 -10.005 1.00 75.38 196 GLN A CA 1
ATOM 1522 C C . GLN A 1 196 ? 31.228 23.271 -8.929 1.00 75.38 196 GLN A C 1
ATOM 1524 O O . GLN A 1 196 ? 32.031 23.988 -8.333 1.00 75.38 196 GLN A O 1
ATOM 1529 N N . ARG A 1 197 ? 29.929 23.248 -8.594 1.00 72.12 197 ARG A N 1
ATOM 1530 C CA . ARG A 1 197 ? 29.378 24.064 -7.494 1.00 72.12 197 ARG A CA 1
ATOM 1531 C C . ARG A 1 197 ? 30.004 23.718 -6.141 1.00 72.12 197 ARG A C 1
ATOM 1533 O O . ARG A 1 197 ? 30.334 24.626 -5.388 1.00 72.12 197 ARG A O 1
ATOM 1540 N N . ARG A 1 198 ? 30.234 22.428 -5.857 1.00 67.25 198 ARG A N 1
ATOM 1541 C CA . ARG A 1 198 ? 30.907 21.967 -4.623 1.00 67.25 198 ARG A CA 1
ATOM 1542 C C . ARG A 1 198 ? 32.375 22.400 -4.542 1.00 67.25 198 ARG A C 1
ATOM 1544 O O . ARG A 1 198 ? 32.871 22.655 -3.444 1.00 67.25 198 ARG A O 1
ATOM 1551 N N . LEU A 1 199 ? 33.062 22.481 -5.682 1.00 63.59 199 LEU A N 1
ATOM 1552 C CA . LEU A 1 199 ? 34.445 22.957 -5.765 1.00 63.59 199 LEU A CA 1
ATOM 1553 C C . LEU A 1 199 ? 34.528 24.486 -5.621 1.00 63.59 199 LEU A C 1
ATOM 1555 O O . LEU A 1 199 ? 35.353 24.961 -4.844 1.00 63.59 199 LEU A O 1
ATOM 1559 N N . GLY A 1 200 ? 33.628 25.244 -6.257 1.00 58.50 200 GLY A N 1
ATOM 1560 C CA . GLY A 1 200 ? 33.575 26.710 -6.155 1.00 58.50 200 GLY A CA 1
ATOM 1561 C C . GLY A 1 200 ? 33.219 27.230 -4.756 1.00 58.50 200 GLY A C 1
ATOM 1562 O O . GLY A 1 200 ? 33.796 28.214 -4.294 1.00 58.50 200 GLY A O 1
ATOM 1563 N N . THR A 1 201 ? 32.353 26.529 -4.014 1.00 57.28 201 THR A N 1
ATOM 1564 C CA . THR A 1 201 ? 32.065 26.867 -2.606 1.00 57.28 201 THR A CA 1
ATOM 1565 C C . THR A 1 201 ? 33.256 26.637 -1.672 1.00 57.28 201 THR A C 1
ATOM 1567 O O . THR A 1 201 ? 33.362 27.308 -0.650 1.00 57.28 201 THR A O 1
ATOM 1570 N N . LYS A 1 202 ? 34.185 25.729 -2.012 1.00 55.22 202 LYS A N 1
ATOM 1571 C CA . LYS A 1 202 ? 35.414 25.514 -1.226 1.00 55.22 202 LYS A CA 1
ATOM 1572 C C . LYS A 1 202 ? 36.469 26.594 -1.481 1.00 55.22 202 LYS A C 1
ATOM 1574 O O . LYS A 1 202 ? 37.183 26.958 -0.554 1.00 55.22 202 LYS A O 1
ATOM 1579 N N . THR A 1 203 ? 36.550 27.145 -2.693 1.00 53.00 203 THR A N 1
ATOM 1580 C CA . THR A 1 203 ? 37.550 28.174 -3.034 1.00 53.00 203 THR A CA 1
ATOM 1581 C C . THR A 1 203 ? 37.205 29.556 -2.466 1.00 53.00 203 THR A C 1
ATOM 1583 O O . THR A 1 203 ? 38.111 30.334 -2.176 1.00 53.00 203 THR A O 1
ATOM 1586 N N . SER A 1 204 ? 35.917 29.853 -2.242 1.00 53.84 204 SER A N 1
ATOM 1587 C CA . SER A 1 204 ? 35.479 31.112 -1.615 1.00 53.84 204 SER A CA 1
ATOM 1588 C C . SER A 1 204 ? 35.777 31.178 -0.110 1.00 53.84 204 SER A C 1
ATOM 1590 O O . SER A 1 204 ? 36.040 32.258 0.400 1.00 53.84 204 SER A O 1
ATOM 1592 N N . GLY A 1 205 ? 35.790 30.043 0.601 1.00 50.62 205 GLY A N 1
ATOM 1593 C CA . GLY A 1 205 ? 36.052 29.999 2.050 1.00 50.62 205 GLY A CA 1
ATOM 1594 C C . GLY A 1 205 ? 37.534 30.027 2.445 1.00 50.62 205 GLY A C 1
ATOM 1595 O O . GLY A 1 205 ? 37.850 30.102 3.630 1.00 50.62 205 GLY A O 1
ATOM 1596 N N . GLN A 1 206 ? 38.455 29.954 1.476 1.00 50.12 206 GLN A N 1
ATOM 1597 C CA . GLN A 1 206 ? 39.900 29.892 1.734 1.00 50.12 206 GLN A CA 1
ATOM 1598 C C . GLN A 1 206 ? 40.622 31.229 1.481 1.00 50.12 206 GLN A C 1
ATOM 1600 O O . GLN A 1 206 ? 41.777 31.372 1.870 1.00 50.12 206 GLN A O 1
ATOM 1605 N N . LYS A 1 207 ? 39.945 32.230 0.892 1.00 50.31 207 LYS A N 1
ATOM 1606 C CA . LYS A 1 207 ? 40.482 33.594 0.698 1.00 50.31 207 LYS A CA 1
ATOM 1607 C C . LYS A 1 207 ? 40.218 34.563 1.863 1.00 50.31 207 LYS A C 1
ATOM 1609 O O . LYS A 1 207 ? 40.810 35.633 1.876 1.00 50.31 207 LYS A O 1
ATOM 1614 N N . GLU A 1 208 ? 39.400 34.192 2.849 1.00 51.22 208 GLU A N 1
ATOM 1615 C CA . GLU A 1 208 ? 39.054 35.048 4.004 1.00 51.22 208 GLU A CA 1
ATOM 1616 C C . GLU A 1 208 ? 39.847 34.747 5.291 1.00 51.22 208 GLU A C 1
ATOM 1618 O O . GLU A 1 208 ? 39.607 35.368 6.319 1.00 51.22 208 GLU A O 1
ATOM 1623 N N . ARG A 1 209 ? 40.812 33.815 5.265 1.00 51.69 209 ARG A N 1
ATOM 1624 C CA . ARG A 1 209 ? 41.617 33.438 6.450 1.00 51.69 209 ARG A CA 1
ATOM 1625 C C . ARG A 1 209 ? 43.069 33.920 6.433 1.00 51.69 209 ARG A C 1
ATOM 1627 O O . ARG A 1 209 ? 43.857 33.506 7.276 1.00 51.69 209 ARG A O 1
ATOM 1634 N N . THR A 1 210 ? 43.416 34.809 5.510 1.00 52.41 210 THR A N 1
ATOM 1635 C CA . THR A 1 210 ? 44.747 35.427 5.446 1.00 52.41 210 THR A CA 1
ATOM 1636 C C . THR A 1 210 ? 44.604 36.937 5.316 1.00 52.41 210 THR A C 1
ATOM 1638 O O . THR A 1 210 ? 44.854 37.513 4.259 1.00 52.41 210 THR A O 1
ATOM 1641 N N . ARG A 1 211 ? 44.154 37.578 6.393 1.00 42.19 211 ARG A N 1
ATOM 1642 C CA . ARG A 1 211 ? 44.425 38.985 6.687 1.00 42.19 211 ARG A CA 1
ATOM 1643 C C . ARG A 1 211 ? 44.281 39.242 8.174 1.00 42.19 211 ARG A C 1
ATOM 1645 O O . ARG A 1 211 ? 43.343 38.665 8.763 1.00 42.19 211 ARG A O 1
#

pLDDT: mean 85.39, std 11.63, range [42.19, 96.88]

Foldseek 3Di:
DDQPDDLVVQPALVSLLVVVVVCVVVVNALLSVLLSLVSCVVVPNDDDLVRVCVSNVHDSVSNVLSVLLVPQDVLLQVLQPHRNPDDSVLSVLRSVQCVVPNDVQLSVQSVVCVVQPAHHSVQSSCCSRVVDRDPPGDFDWDWDQDPVNPDIDTDTPPVVVCVVVVVVVVVVVVVVVVVVVVVVVVVVVVVVVVVVVVVVVVVVVVVPPPD

Secondary structure (DSSP, 8-state):
---SS-GGG--SHHHHHHHHHHHHHTT--HHHHHHHHHHHHHTTSSSSHHHHHHHTT--HHHHHHHHHHTTS-HHHHHHTT-GGG--HHHHHHHHHHHHHH-HHHHHHHHHHHHHHT--SHHHHHHHHHH-S--TT-TT--EEEE-TTSS-EEEE-TTHHHHGGGHHHHHHHHHHHHHHHHHHHHHHHHHHHHHHHHHHHHHHHTSSSS--

Radius of gyration: 25.63 Å; chains: 1; bounding box: 70×56×63 Å